Protein AF-A0A923B599-F1 (afdb_monomer)

Sequence (246 aa):
MSYDTAGENRGWEVASIAREINEACRARRVVISLDNCNSGAMAEAVKKIPDPKVAFAVLASAHHNSTSTGNWTFTENLIAAFRGRGYMDDDGDGRITFSELEANIREDMTFAERQMPQFHFTKGFDPKLVIRYSQKPTDPEVGQRAEIEWQEKYYRGFVIGRNGPLSRVHYYGYQESDDEWVAPERLRIPTSVTRPINSRVQILWKGEWYRGRIVGVKHGLHLVKYDDWGPEWNEWVTAERLRDLR

Solvent-accessible surface area (backbone atoms only — not comparable to full-atom values): 13430 Å² total; per-residue (Å²): 113,51,48,80,62,55,91,88,43,74,42,51,46,39,51,56,56,47,48,50,46,42,71,69,52,85,57,67,64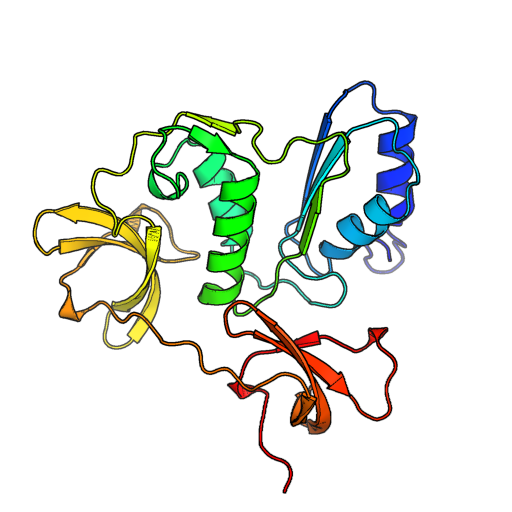,47,78,48,78,36,89,39,60,28,29,14,42,48,32,59,32,50,71,69,49,78,85,56,80,35,14,33,38,32,45,15,47,8,27,51,83,33,76,43,77,95,65,45,53,53,58,50,44,53,54,37,36,74,64,22,40,25,57,42,25,83,85,50,83,32,48,20,25,48,50,36,48,52,49,48,37,4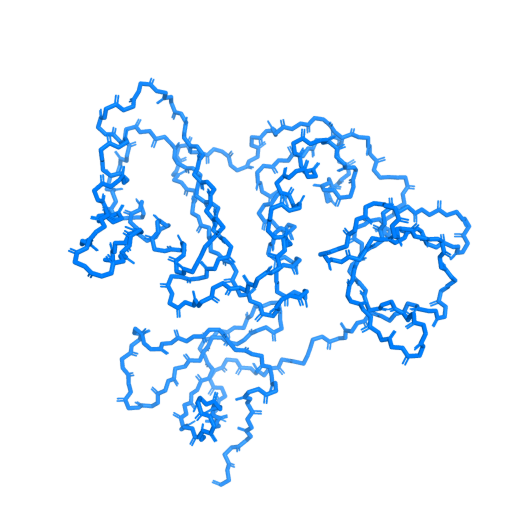3,52,48,30,27,65,70,68,61,34,57,48,28,69,38,66,37,94,76,36,66,49,78,46,71,71,28,64,29,56,53,53,93,48,89,60,39,46,42,63,30,36,36,56,55,93,97,38,74,44,48,30,30,25,70,40,77,58,87,77,31,33,30,35,42,49,68,72,59,56,83,87,73,42,46,78,40,55,62,89,41,53,40,72,80,78,68,60,75,72,62,68,69,41,64,28,26,39,59,52,98,91,41,76,42,57,29,30,28,75,36,72,58,82,43,28,31,32,34,40,47,73,93,53,64,80,87,72,39,44,71,38,49,53,89,40,50,43,72,70,129

Mean predicted aligned error: 4.43 Å

Foldseek 3Di:
DAPPDDDPPPHHDLLCVLVCCLPPPPDQEDEAEEEFFLQLVNQVSNVPDPPGSHKYKYWFLAHNLGGHDPFCQLVVLVVCLLVQQQLLVLVQPQFHFQLSSNVLSQLRSCQQVVGGIHIDTDPSDDRRPTSDGHDGAPDNQRNPWWFFDDPNHTFTWGFRHDDPQWTFIDGTRDDPVPTDTDGPVRTDRDDQDDDDFQAWWWFDDPNDTATWTFHDDDSSWTFIDGPPDDSSPTGTGHCVRIDHDD

pLDDT: mean 93.81, std 4.97, range [67.56, 98.44]

Secondary structure (DSSP, 8-state):
-EES-BTTB--EEHHHHHHHHHHH---SEEEEEE-STTTTHHHHHHHTSSS-SSEEEEEESS-TTS---S--HHHHHHHHHHTT-GGG-SS-SSEEEHHHHHHHHHHHIIIII----EEEE-TTS-TT-EEEEPPPPSSTTTT-EEEEEETTEEEEEEEEEEETTEEEEEETTS-GGG-EEE-GGGEE-PPPP---TT-EEEEEETTEEEEEEEEEEETTEEEEEETTS-GGG-EEEEGGGEEE--

Radius of gyration: 19.67 Å; Cα contacts (8 Å, |Δi|>4): 522; chains: 1; bounding box: 38×48×55 Å

Structure (mmCIF, N/CA/C/O backbone):
data_AF-A0A923B599-F1
#
_entry.id   AF-A0A923B599-F1
#
loop_
_atom_site.group_PDB
_atom_site.id
_atom_site.type_symbol
_atom_site.label_atom_id
_atom_site.label_alt_id
_atom_site.label_comp_id
_atom_site.label_asym_id
_atom_site.label_entity_id
_atom_site.label_seq_id
_atom_site.pdbx_PDB_ins_code
_atom_site.Cartn_x
_atom_site.Cartn_y
_atom_site.Cartn_z
_atom_site.occupancy
_atom_site.B_iso_or_equiv
_atom_site.auth_seq_id
_atom_site.auth_comp_id
_atom_site.auth_asym_id
_atom_site.auth_atom_id
_atom_site.pdbx_PDB_model_num
ATOM 1 N N . MET A 1 1 ? 4.559 -6.001 21.614 1.00 81.75 1 MET A N 1
ATOM 2 C CA . MET A 1 1 ? 5.500 -5.259 20.746 1.00 81.75 1 MET A CA 1
ATOM 3 C C . MET A 1 1 ? 5.490 -3.818 21.216 1.00 81.75 1 MET A C 1
ATOM 5 O O . MET A 1 1 ? 4.435 -3.374 21.653 1.00 81.75 1 MET A O 1
ATOM 9 N N . SER A 1 2 ? 6.617 -3.117 21.141 1.00 84.44 2 SER A N 1
ATOM 10 C CA . SER A 1 2 ? 6.706 -1.695 21.487 1.00 84.44 2 SER A CA 1
ATOM 11 C C . SER A 1 2 ? 7.304 -0.918 20.320 1.00 84.44 2 SER A C 1
ATOM 13 O O . SER A 1 2 ? 8.156 -1.456 19.614 1.00 84.44 2 SER A O 1
ATOM 15 N N . TYR A 1 3 ? 6.862 0.321 20.125 1.00 84.88 3 TYR A N 1
ATOM 16 C CA . TYR A 1 3 ? 7.511 1.274 19.224 1.00 84.88 3 TYR A CA 1
ATOM 17 C C . TYR A 1 3 ? 8.563 2.094 19.962 1.00 84.88 3 TYR A C 1
ATOM 19 O O . TYR A 1 3 ? 8.492 2.228 21.181 1.00 84.88 3 TYR A O 1
ATOM 27 N N . ASP A 1 4 ? 9.509 2.656 19.206 1.00 81.19 4 ASP A N 1
ATOM 28 C CA . ASP A 1 4 ? 10.571 3.533 19.718 1.00 81.19 4 ASP A CA 1
ATOM 29 C C . ASP A 1 4 ? 11.474 2.865 20.773 1.00 81.19 4 ASP A C 1
ATOM 31 O O . ASP A 1 4 ? 11.852 3.432 21.797 1.00 81.19 4 ASP A O 1
ATOM 35 N N . THR A 1 5 ? 11.795 1.592 20.544 1.00 81.69 5 THR A N 1
ATOM 36 C CA . THR A 1 5 ? 12.749 0.857 21.375 1.00 81.69 5 THR A CA 1
ATOM 37 C C . THR A 1 5 ? 14.174 1.167 20.923 1.00 81.69 5 THR A C 1
ATOM 39 O O . THR A 1 5 ? 14.530 0.859 19.784 1.00 81.69 5 THR A O 1
ATOM 42 N N . ALA A 1 6 ? 15.007 1.711 21.810 1.00 76.88 6 ALA A N 1
ATOM 43 C CA . ALA A 1 6 ? 16.422 1.968 21.540 1.00 76.88 6 ALA A CA 1
ATOM 44 C C . ALA A 1 6 ? 17.256 1.849 22.825 1.00 76.88 6 ALA A C 1
ATOM 46 O O . ALA A 1 6 ? 17.006 2.553 23.803 1.00 76.88 6 ALA A O 1
ATOM 47 N N . GLY A 1 7 ? 18.264 0.971 22.830 1.00 82.25 7 GLY A N 1
ATOM 48 C CA . GLY A 1 7 ? 19.106 0.737 24.008 1.00 82.25 7 GLY A CA 1
ATOM 49 C C . GLY A 1 7 ? 18.284 0.301 25.226 1.00 82.25 7 GLY A C 1
ATOM 50 O O . GLY A 1 7 ? 17.604 -0.721 25.183 1.00 82.25 7 GLY A O 1
ATOM 51 N N . GLU A 1 8 ? 18.335 1.087 26.303 1.00 86.25 8 GLU A N 1
ATOM 52 C CA . GLU A 1 8 ? 17.555 0.854 27.528 1.00 86.25 8 GLU A CA 1
ATOM 53 C C . GLU A 1 8 ? 16.099 1.355 27.437 1.00 86.25 8 GLU A C 1
ATOM 55 O O . GLU A 1 8 ? 15.273 1.003 28.286 1.00 86.25 8 GLU A O 1
ATOM 60 N N . ASN A 1 9 ? 15.750 2.146 26.411 1.00 83.88 9 ASN A N 1
ATOM 61 C CA . ASN A 1 9 ? 14.381 2.606 26.199 1.00 83.88 9 ASN A CA 1
ATOM 62 C C . ASN A 1 9 ? 13.496 1.421 25.787 1.00 83.88 9 ASN A C 1
ATOM 64 O O . ASN A 1 9 ? 13.617 0.876 24.686 1.00 83.88 9 ASN A O 1
ATOM 68 N N . ARG A 1 10 ? 12.573 1.045 26.678 1.00 85.62 10 ARG A N 1
ATOM 69 C CA . ARG A 1 10 ? 11.590 -0.029 26.453 1.00 85.62 10 ARG A CA 1
ATOM 70 C C . ARG A 1 10 ? 10.492 0.352 25.456 1.00 85.62 10 ARG A C 1
ATOM 72 O O . ARG A 1 10 ? 9.696 -0.514 25.082 1.00 85.62 10 ARG A O 1
ATOM 79 N N . GLY A 1 11 ? 10.470 1.610 25.024 1.00 88.75 11 GLY A N 1
ATOM 80 C CA . GLY A 1 11 ? 9.519 2.131 24.063 1.00 88.75 11 GLY A CA 1
ATOM 81 C C . GLY A 1 11 ? 8.096 2.196 24.611 1.00 88.75 11 GLY A C 1
ATOM 82 O O . GLY A 1 11 ? 7.838 1.968 25.797 1.00 88.75 11 GLY A O 1
ATOM 83 N N . TRP A 1 12 ? 7.154 2.476 23.717 1.00 88.69 12 TRP A N 1
ATOM 84 C CA . TRP A 1 12 ? 5.730 2.493 24.027 1.00 88.69 12 TRP A CA 1
ATOM 85 C C . TRP A 1 12 ? 5.056 1.234 23.484 1.00 88.69 12 TRP A C 1
ATOM 87 O O . TRP A 1 12 ? 5.083 0.959 22.284 1.00 88.69 12 TRP A O 1
ATOM 97 N N . GLU A 1 13 ? 4.460 0.447 24.377 1.00 93.19 13 GLU A N 1
ATOM 98 C CA . GLU A 1 13 ? 3.721 -0.761 24.019 1.00 93.19 13 GLU A CA 1
ATOM 99 C C . GLU A 1 13 ? 2.551 -0.432 23.075 1.00 93.19 13 GLU A C 1
ATOM 101 O O . GLU A 1 13 ? 1.695 0.403 23.374 1.00 93.19 13 GLU A O 1
ATOM 106 N N . VAL A 1 14 ? 2.517 -1.103 21.923 1.00 93.06 14 VAL A N 1
ATOM 107 C CA . VAL A 1 14 ? 1.603 -0.777 20.819 1.00 93.06 14 VAL A CA 1
ATOM 108 C C . VAL A 1 14 ? 0.134 -0.903 21.229 1.00 93.06 14 VAL A C 1
ATOM 110 O O . VAL A 1 14 ? -0.678 -0.054 20.861 1.00 93.06 14 VAL A O 1
ATOM 113 N N . ALA A 1 15 ? -0.230 -1.930 22.005 1.00 94.06 15 ALA A N 1
ATOM 114 C CA . ALA A 1 15 ? -1.612 -2.119 22.434 1.00 94.06 15 ALA A CA 1
ATOM 115 C C . ALA A 1 15 ? -2.088 -1.040 23.416 1.00 94.06 15 ALA A C 1
ATOM 117 O O . ALA A 1 15 ? -3.257 -0.660 23.365 1.00 94.06 15 ALA A O 1
ATOM 118 N N . SER A 1 16 ? -1.201 -0.504 24.254 1.00 95.06 16 SER A N 1
ATOM 119 C CA . SER A 1 16 ? -1.503 0.639 25.114 1.00 95.06 16 SER A CA 1
ATOM 120 C C . SER A 1 16 ? -1.742 1.912 24.305 1.00 95.06 16 SER A C 1
ATOM 122 O O . SER A 1 16 ? -2.677 2.636 24.594 1.00 95.06 16 SER A O 1
ATOM 124 N N . ILE A 1 17 ? -1.020 2.163 23.209 1.00 95.31 17 ILE A N 1
ATOM 125 C CA . ILE A 1 17 ? -1.325 3.325 22.350 1.00 95.31 17 ILE A CA 1
ATOM 126 C C . ILE A 1 17 ? -2.771 3.244 21.834 1.00 95.31 17 ILE A C 1
ATOM 128 O O . ILE A 1 17 ? -3.536 4.203 21.944 1.00 95.31 17 ILE A O 1
ATOM 132 N N . ALA A 1 18 ? -3.162 2.089 21.288 1.00 96.25 18 ALA A N 1
ATOM 133 C CA . ALA A 1 18 ? -4.501 1.890 20.735 1.00 96.25 18 ALA A CA 1
ATOM 134 C C . ALA A 1 18 ? -5.602 2.010 21.805 1.00 96.25 18 ALA A C 1
ATOM 136 O O . ALA A 1 18 ? -6.637 2.639 21.564 1.00 96.25 18 ALA A O 1
ATOM 137 N N . ARG A 1 19 ? -5.378 1.425 22.989 1.00 96.31 19 ARG A N 1
ATOM 138 C CA . ARG A 1 19 ? -6.321 1.464 24.112 1.00 96.31 19 ARG A CA 1
ATOM 139 C C . ARG A 1 19 ? -6.495 2.885 24.644 1.00 96.31 19 ARG A C 1
ATOM 141 O O . ARG A 1 19 ? -7.625 3.353 24.746 1.00 96.31 19 ARG A O 1
ATOM 148 N N . GLU A 1 20 ? -5.407 3.601 24.874 1.00 96.69 20 GLU A N 1
ATOM 149 C CA . GLU A 1 20 ? -5.439 4.948 25.433 1.00 96.69 20 GLU A CA 1
ATOM 150 C C . GLU A 1 20 ? -6.099 5.935 24.458 1.00 96.69 20 GLU A C 1
ATOM 152 O O . GLU A 1 20 ? -6.888 6.785 24.878 1.00 96.69 20 GLU A O 1
ATOM 157 N N . ILE A 1 21 ? -5.876 5.784 23.144 1.00 96.94 21 ILE A N 1
ATOM 158 C CA . ILE A 1 21 ? -6.638 6.530 22.132 1.00 96.94 21 ILE A CA 1
ATOM 159 C C . ILE A 1 21 ? -8.130 6.196 22.236 1.00 96.94 21 ILE A C 1
ATOM 161 O O . ILE A 1 21 ? -8.954 7.108 22.259 1.00 96.94 21 ILE A O 1
ATOM 165 N N . ASN A 1 22 ? -8.500 4.917 22.309 1.00 97.06 22 ASN A N 1
ATOM 166 C CA . ASN A 1 22 ? -9.902 4.507 22.400 1.00 97.06 22 ASN A CA 1
ATOM 167 C C . ASN A 1 22 ? -10.603 5.069 23.653 1.00 97.06 22 ASN A C 1
ATOM 169 O O . ASN A 1 22 ? -11.765 5.471 23.590 1.00 97.06 22 ASN A O 1
ATOM 173 N N . GLU A 1 23 ? -9.901 5.134 24.782 1.00 95.81 23 GLU A N 1
ATOM 174 C CA . GLU A 1 23 ? -10.432 5.633 26.051 1.00 95.81 23 GLU A CA 1
ATOM 175 C C . GLU A 1 23 ? -10.540 7.166 26.066 1.00 95.81 23 GLU A C 1
ATOM 177 O O . GLU A 1 23 ? -11.620 7.724 26.317 1.00 95.81 23 GLU A O 1
ATOM 182 N N . ALA A 1 24 ? -9.442 7.856 25.751 1.00 96.56 24 ALA A N 1
ATOM 183 C CA . ALA A 1 24 ? -9.307 9.295 25.956 1.00 96.56 24 ALA A CA 1
ATOM 184 C C . ALA A 1 24 ? -9.752 10.145 24.757 1.00 96.56 24 ALA A C 1
ATOM 186 O O . ALA A 1 24 ? -10.165 11.297 24.940 1.00 96.56 24 ALA A O 1
ATOM 187 N N . CYS A 1 25 ? -9.692 9.615 23.530 1.00 96.44 25 CYS A N 1
ATOM 188 C CA . CYS A 1 25 ? -10.030 10.394 22.345 1.00 96.44 25 CYS A CA 1
ATOM 189 C C . CYS A 1 25 ? -11.516 10.784 22.349 1.00 96.44 25 CYS A C 1
ATOM 191 O O . CYS A 1 25 ? -12.414 9.993 22.657 1.00 96.44 25 CYS A O 1
ATOM 193 N N . ARG A 1 26 ? -11.776 12.050 22.008 1.00 96.00 26 ARG A N 1
ATOM 194 C CA . ARG A 1 26 ? -13.130 12.616 21.895 1.00 96.00 26 ARG A CA 1
ATOM 195 C C . ARG A 1 26 ? -13.643 12.645 20.454 1.00 96.00 26 ARG A C 1
ATOM 197 O O . ARG A 1 26 ? -14.801 12.992 20.231 1.00 96.00 26 ARG A O 1
ATOM 204 N N . ALA A 1 27 ? -12.795 12.316 19.480 1.00 95.81 27 ALA A N 1
ATOM 205 C CA . ALA A 1 27 ? -13.201 12.217 18.086 1.00 95.81 27 ALA A CA 1
ATOM 206 C C . ALA A 1 27 ? -14.066 10.969 17.863 1.00 95.81 27 ALA A C 1
ATOM 208 O O . ALA A 1 27 ? -13.948 9.977 18.574 1.00 95.81 27 ALA A O 1
ATOM 209 N N . ARG A 1 28 ? -14.922 11.002 16.838 1.00 95.50 28 ARG A N 1
ATOM 210 C CA . ARG A 1 28 ? -15.695 9.818 16.417 1.00 95.50 28 ARG A CA 1
ATOM 211 C C . ARG A 1 28 ? -14.880 8.861 15.551 1.00 95.50 28 ARG A C 1
ATOM 213 O O . ARG A 1 28 ? -15.204 7.681 15.485 1.00 95.50 28 ARG A O 1
ATOM 220 N N . ARG A 1 29 ? -13.869 9.386 14.856 1.00 96.75 29 ARG A N 1
ATOM 221 C CA . ARG A 1 29 ? -13.020 8.655 13.915 1.00 96.75 29 ARG A CA 1
ATOM 222 C C . ARG A 1 29 ? -11.563 8.999 14.171 1.00 96.75 29 ARG A C 1
ATOM 224 O O . ARG A 1 29 ? -11.253 10.165 14.407 1.00 96.75 29 ARG A O 1
ATOM 231 N N . VAL A 1 30 ? -10.701 7.998 14.090 1.00 97.81 30 VAL A N 1
ATOM 232 C CA . VAL A 1 30 ? -9.253 8.128 14.216 1.00 97.81 30 VAL A CA 1
ATOM 233 C C . VAL A 1 30 ? -8.610 7.413 13.037 1.00 97.81 30 VAL A C 1
ATOM 235 O O . VAL A 1 30 ? -8.924 6.257 12.762 1.00 97.81 30 VAL A O 1
ATOM 238 N N . VAL A 1 31 ? -7.703 8.105 12.355 1.00 97.88 31 VAL A N 1
ATOM 239 C CA . VAL A 1 31 ? -6.844 7.521 11.324 1.00 97.88 31 VAL A CA 1
ATOM 240 C C . VAL A 1 31 ? -5.447 7.397 11.916 1.00 97.88 31 VAL A C 1
ATOM 242 O O . VAL A 1 31 ? -4.916 8.374 12.440 1.00 97.88 31 VAL A O 1
ATOM 245 N N . ILE A 1 32 ? -4.869 6.202 11.855 1.00 97.50 32 ILE A N 1
ATOM 246 C CA . ILE A 1 32 ? -3.507 5.914 12.297 1.00 97.50 32 ILE A CA 1
ATOM 247 C C . ILE A 1 32 ? -2.725 5.425 11.081 1.00 97.50 32 ILE A C 1
ATOM 249 O O . ILE A 1 32 ? -2.967 4.323 10.594 1.00 97.50 32 ILE A O 1
ATOM 253 N N . SER A 1 33 ? -1.792 6.241 10.597 1.00 96.88 33 SER A N 1
ATOM 254 C CA . SER A 1 33 ? -0.869 5.891 9.515 1.00 96.88 33 SER A CA 1
ATOM 255 C C . SER A 1 33 ? 0.535 5.666 10.068 1.00 96.88 33 SER A C 1
ATOM 257 O O . SER A 1 33 ? 1.048 6.524 10.788 1.00 96.88 33 SER A O 1
ATOM 259 N N . LEU A 1 34 ? 1.156 4.533 9.744 1.00 94.50 34 LEU A N 1
ATOM 260 C CA . LEU A 1 34 ? 2.453 4.139 10.296 1.00 94.50 34 LEU A CA 1
ATOM 261 C C . LEU A 1 34 ? 3.400 3.662 9.192 1.00 94.50 34 LEU A C 1
ATOM 263 O O . LEU A 1 34 ? 3.201 2.601 8.593 1.00 94.50 34 LEU A O 1
ATOM 267 N N . ASP A 1 35 ? 4.460 4.433 8.975 1.00 93.00 35 ASP A N 1
ATOM 268 C CA . ASP A 1 35 ? 5.533 4.105 8.040 1.00 93.00 35 ASP A CA 1
ATOM 269 C C . ASP A 1 35 ? 6.789 3.649 8.799 1.00 93.00 35 ASP A C 1
ATOM 271 O O . ASP A 1 35 ? 7.666 4.445 9.126 1.00 93.00 35 ASP A O 1
ATOM 275 N N . ASN A 1 36 ? 6.797 2.392 9.252 1.00 90.81 36 ASN A N 1
ATOM 276 C CA . ASN A 1 36 ? 7.903 1.808 10.012 1.00 90.81 36 ASN A CA 1
ATOM 277 C C . ASN A 1 36 ? 7.822 0.276 10.064 1.00 90.81 36 ASN A C 1
ATOM 279 O O . ASN A 1 36 ? 6.803 -0.344 9.745 1.00 90.81 36 ASN A O 1
ATOM 283 N N . CYS A 1 37 ? 8.924 -0.341 10.493 1.00 89.44 37 CYS A N 1
ATOM 284 C CA . CYS A 1 37 ? 9.035 -1.783 10.674 1.00 89.44 37 CYS A CA 1
ATOM 285 C C . CYS A 1 37 ? 7.986 -2.314 11.650 1.00 89.44 37 CYS A C 1
ATOM 287 O O . CYS A 1 37 ? 7.835 -1.793 12.753 1.00 89.44 37 CYS A O 1
ATOM 289 N N . ASN A 1 38 ? 7.331 -3.414 11.277 1.00 90.81 38 ASN A N 1
ATOM 290 C CA . ASN A 1 38 ? 6.285 -4.057 12.068 1.00 90.81 38 ASN A CA 1
ATOM 291 C C . ASN A 1 38 ? 5.072 -3.159 12.382 1.00 90.81 38 ASN A C 1
ATOM 293 O O . ASN A 1 38 ? 4.288 -3.483 13.275 1.00 90.81 38 ASN A O 1
ATOM 297 N N . SER A 1 39 ? 4.879 -2.063 11.640 1.00 94.12 39 SER A N 1
ATOM 298 C CA . SER A 1 39 ? 3.765 -1.115 11.804 1.00 94.12 39 SER A CA 1
ATOM 299 C C . SER A 1 39 ? 2.381 -1.784 11.824 1.00 94.12 39 SER A C 1
ATOM 301 O O . SER A 1 39 ? 1.464 -1.333 12.520 1.00 94.12 39 SER A O 1
ATOM 303 N N . GLY A 1 40 ? 2.227 -2.919 11.135 1.00 95.06 40 GLY A N 1
ATOM 304 C CA . GLY A 1 40 ? 1.024 -3.750 11.163 1.00 95.06 40 GLY A CA 1
ATOM 305 C C . GLY A 1 40 ? 0.625 -4.255 12.555 1.00 95.06 40 GLY A C 1
ATOM 306 O O . GLY A 1 40 ? -0.533 -4.619 12.762 1.00 95.06 40 GLY A O 1
ATOM 307 N N . ALA A 1 41 ? 1.520 -4.228 13.548 1.00 94.94 41 ALA A N 1
ATOM 308 C CA . ALA A 1 41 ? 1.185 -4.565 14.929 1.00 94.94 41 ALA A CA 1
ATOM 309 C C . ALA A 1 41 ? 0.125 -3.627 15.522 1.00 94.94 41 ALA A C 1
ATOM 311 O O . ALA A 1 41 ? -0.652 -4.054 16.375 1.00 94.94 41 ALA A O 1
ATOM 312 N N . MET A 1 42 ? 0.029 -2.381 15.039 1.00 97.31 42 MET A N 1
ATOM 313 C CA . MET A 1 42 ? -1.064 -1.478 15.408 1.00 97.31 42 MET A CA 1
ATOM 314 C C . MET A 1 42 ? -2.416 -1.989 14.899 1.00 97.31 42 MET A C 1
ATOM 316 O O . MET A 1 42 ? -3.409 -1.933 15.619 1.00 97.31 42 MET A O 1
ATOM 320 N N . ALA A 1 43 ? -2.464 -2.540 13.683 1.00 97.31 43 ALA A N 1
ATOM 321 C CA . ALA A 1 43 ? -3.688 -3.133 13.153 1.00 97.31 43 ALA A CA 1
ATOM 322 C C . ALA A 1 43 ? -4.108 -4.348 13.999 1.00 97.31 43 ALA A C 1
ATOM 324 O O . ALA A 1 43 ? -5.285 -4.493 14.320 1.00 97.31 43 ALA A O 1
ATOM 325 N N . GLU A 1 44 ? -3.151 -5.178 14.426 1.00 96.56 44 GLU A N 1
ATOM 326 C CA . GLU A 1 44 ? -3.406 -6.289 15.356 1.00 96.56 44 GLU A CA 1
ATOM 327 C C . GLU A 1 44 ? -3.835 -5.823 16.754 1.00 96.56 44 GLU A C 1
ATOM 329 O O . GLU A 1 44 ? -4.676 -6.463 17.384 1.00 96.56 44 GLU A O 1
ATOM 334 N N . ALA A 1 45 ? -3.291 -4.710 17.246 1.00 97.00 45 ALA A N 1
ATOM 335 C CA . ALA A 1 45 ? -3.693 -4.117 18.516 1.00 97.00 45 ALA A CA 1
ATOM 336 C C . ALA A 1 45 ? -5.140 -3.611 18.473 1.00 97.00 45 ALA A C 1
ATOM 338 O O . ALA A 1 45 ? -5.933 -3.962 19.344 1.00 97.00 45 ALA A O 1
ATOM 339 N N . VAL A 1 46 ? -5.507 -2.849 17.438 1.00 97.88 46 VAL A N 1
ATOM 340 C CA . VAL A 1 46 ? -6.870 -2.318 17.282 1.00 97.88 46 VAL A CA 1
ATOM 341 C C . VAL A 1 46 ? -7.891 -3.445 17.091 1.00 97.88 46 VAL A C 1
ATOM 343 O O . VAL A 1 46 ? -8.949 -3.398 17.712 1.00 97.88 46 VAL A O 1
ATOM 346 N N . LYS A 1 47 ? -7.564 -4.505 16.331 1.00 96.94 47 LYS A N 1
ATOM 347 C CA . LYS A 1 47 ? -8.433 -5.692 16.162 1.00 96.94 47 LYS A CA 1
ATOM 348 C C . LYS A 1 47 ? -8.828 -6.361 17.482 1.00 96.94 47 LYS A C 1
ATOM 350 O O . LYS A 1 47 ? -9.859 -7.025 17.540 1.00 96.94 47 LYS A O 1
ATOM 355 N N . LYS A 1 48 ? -7.997 -6.238 18.522 1.00 96.38 48 LYS A N 1
ATOM 356 C CA . LYS A 1 48 ? -8.224 -6.852 19.839 1.00 96.38 48 LYS A CA 1
ATOM 357 C C . LYS A 1 48 ? -9.107 -6.011 20.757 1.00 96.38 48 LYS A C 1
ATOM 359 O O . LYS A 1 48 ? -9.456 -6.495 21.830 1.00 96.38 48 LYS A O 1
ATOM 364 N N . ILE A 1 49 ? -9.452 -4.781 20.377 1.00 96.06 49 ILE A N 1
ATOM 365 C CA . ILE A 1 49 ? -10.354 -3.931 21.155 1.00 96.06 49 ILE A CA 1
ATOM 366 C C . ILE A 1 49 ? -11.797 -4.321 20.798 1.00 96.06 49 ILE A C 1
ATOM 368 O O . ILE A 1 49 ? -12.223 -4.059 19.671 1.00 96.06 49 ILE A O 1
ATOM 372 N N . PRO A 1 50 ? -12.561 -4.950 21.710 1.00 92.38 50 PRO A N 1
ATOM 373 C CA . PRO A 1 50 ? -13.963 -5.247 21.450 1.00 92.38 50 PRO A CA 1
ATOM 374 C C . PRO A 1 50 ? -14.766 -3.943 21.445 1.00 92.38 50 PRO A C 1
ATOM 376 O O . PRO A 1 50 ? -14.583 -3.111 22.330 1.00 92.38 50 PRO A O 1
ATOM 379 N N . ASP A 1 51 ? -15.639 -3.776 20.449 1.00 92.12 51 ASP A N 1
ATOM 380 C CA . ASP A 1 51 ? -16.566 -2.642 20.314 1.00 92.12 51 ASP A CA 1
ATOM 381 C C . ASP A 1 51 ? -15.940 -1.274 20.665 1.00 92.12 51 ASP A C 1
ATOM 383 O O . ASP A 1 51 ? -16.348 -0.616 21.628 1.00 92.12 51 ASP A O 1
ATOM 387 N N . PRO A 1 52 ? -14.920 -0.829 19.905 1.00 95.56 52 PRO A N 1
ATOM 388 C CA . PRO A 1 52 ? -14.191 0.390 20.220 1.00 95.56 52 PRO A CA 1
ATOM 389 C C . PRO A 1 52 ? -15.120 1.614 20.203 1.00 95.56 52 PRO A C 1
ATOM 391 O O . PRO A 1 52 ? -15.959 1.779 19.315 1.00 95.56 52 PRO A O 1
ATOM 394 N N . LYS A 1 53 ? -14.924 2.509 21.177 1.00 95.94 53 LYS A N 1
ATOM 395 C CA . LYS A 1 53 ? -15.651 3.778 21.333 1.00 95.94 53 LYS A CA 1
ATOM 396 C C . LYS A 1 53 ? -15.425 4.712 20.144 1.00 95.94 53 LYS A C 1
ATOM 398 O O . LYS A 1 53 ? -16.300 5.513 19.814 1.00 95.94 53 LYS A O 1
ATOM 403 N N . VAL A 1 54 ? -14.252 4.626 19.519 1.00 97.19 54 VAL A N 1
ATOM 404 C CA . VAL A 1 54 ? -13.908 5.376 18.309 1.00 97.19 54 VAL A CA 1
ATOM 405 C C . VAL A 1 54 ? -13.796 4.442 17.108 1.00 97.19 54 VAL A C 1
ATOM 407 O O . VAL A 1 54 ? -13.377 3.289 17.211 1.00 97.19 54 VAL A O 1
ATOM 410 N N . ALA A 1 55 ? -14.159 4.948 15.936 1.00 97.75 55 ALA A N 1
ATOM 411 C CA . ALA A 1 55 ? -13.966 4.238 14.683 1.00 97.75 55 ALA A CA 1
ATOM 412 C C . ALA A 1 55 ? -12.518 4.408 14.204 1.00 97.75 55 ALA A C 1
ATOM 414 O O . ALA A 1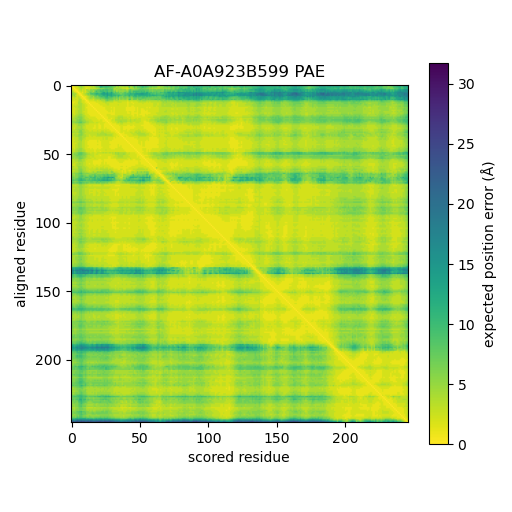 55 ? -12.077 5.535 13.980 1.00 97.75 55 ALA A O 1
ATOM 415 N N . PHE A 1 56 ? -11.784 3.314 14.024 1.00 98.44 56 PHE A N 1
ATOM 416 C CA . PHE A 1 56 ? -10.384 3.342 13.613 1.00 98.44 56 PHE A CA 1
ATOM 417 C C . PHE A 1 56 ? -10.235 2.992 12.134 1.00 98.44 56 PHE A C 1
ATOM 419 O O . PHE A 1 56 ? -10.854 2.041 11.656 1.00 98.44 56 PHE A O 1
ATOM 426 N N . ALA A 1 57 ? -9.343 3.713 11.462 1.00 98.31 57 ALA A N 1
ATOM 427 C CA . ALA A 1 57 ? -8.684 3.298 10.233 1.00 98.31 57 ALA A CA 1
ATOM 428 C C . ALA A 1 57 ? -7.181 3.213 10.498 1.00 98.31 57 ALA A C 1
ATOM 430 O O . ALA A 1 57 ? -6.542 4.227 10.773 1.00 98.31 57 ALA A O 1
ATOM 431 N N . VAL A 1 58 ? -6.619 2.012 10.435 1.00 98.38 58 VAL A N 1
ATOM 432 C CA . VAL A 1 58 ? -5.178 1.780 10.548 1.00 98.38 58 VAL A CA 1
ATOM 433 C C . VAL A 1 58 ? -4.624 1.472 9.165 1.00 98.38 58 VAL A C 1
ATOM 435 O O . VAL A 1 58 ? -5.077 0.523 8.523 1.00 98.38 58 VAL A O 1
ATOM 438 N N . LEU A 1 59 ? -3.630 2.248 8.741 1.00 98.25 59 LEU A N 1
ATOM 439 C CA . LEU A 1 59 ? -2.869 2.063 7.510 1.00 98.25 59 LEU A CA 1
ATOM 440 C C . LEU A 1 59 ? -1.394 1.873 7.885 1.00 98.25 59 LEU A C 1
ATOM 442 O O . LEU A 1 59 ? -0.796 2.759 8.494 1.00 98.25 59 LEU A O 1
ATOM 446 N N . ALA A 1 60 ? -0.807 0.727 7.557 1.00 96.94 60 ALA A N 1
ATOM 447 C CA . ALA A 1 60 ? 0.571 0.404 7.907 1.00 96.94 60 ALA A CA 1
ATOM 448 C C . ALA A 1 60 ? 1.364 -0.050 6.677 1.00 96.94 60 ALA A C 1
ATOM 450 O O . ALA A 1 60 ? 0.919 -0.934 5.943 1.00 96.94 60 ALA A O 1
ATOM 451 N N . SER A 1 61 ? 2.546 0.540 6.498 1.00 95.00 61 SER A N 1
ATOM 452 C CA . SER A 1 61 ? 3.527 0.214 5.444 1.00 95.00 61 SER A CA 1
ATOM 453 C C . SER A 1 61 ? 3.933 -1.261 5.439 1.00 95.00 61 SER A C 1
ATOM 455 O O . SER A 1 61 ? 4.014 -1.880 4.385 1.00 95.00 61 SER A O 1
ATOM 457 N N . ALA A 1 62 ? 4.100 -1.865 6.615 1.00 92.88 62 ALA A N 1
ATOM 458 C CA . ALA A 1 62 ? 4.597 -3.225 6.749 1.00 92.88 62 ALA A CA 1
ATOM 459 C C . ALA A 1 62 ? 3.623 -4.118 7.520 1.00 92.88 62 ALA A C 1
ATOM 461 O O . ALA A 1 62 ? 2.962 -3.705 8.477 1.00 92.88 62 ALA A O 1
ATOM 462 N N . HIS A 1 63 ? 3.584 -5.395 7.148 1.00 91.56 63 HIS A N 1
ATOM 463 C CA . HIS A 1 63 ? 2.937 -6.425 7.948 1.00 91.56 63 HIS A CA 1
ATOM 464 C C . HIS A 1 63 ? 3.582 -6.525 9.342 1.00 91.56 63 HIS A C 1
ATOM 466 O O . HIS A 1 63 ? 4.771 -6.262 9.516 1.00 91.56 63 HIS A O 1
ATOM 472 N N . HIS A 1 64 ? 2.807 -6.921 10.354 1.00 83.94 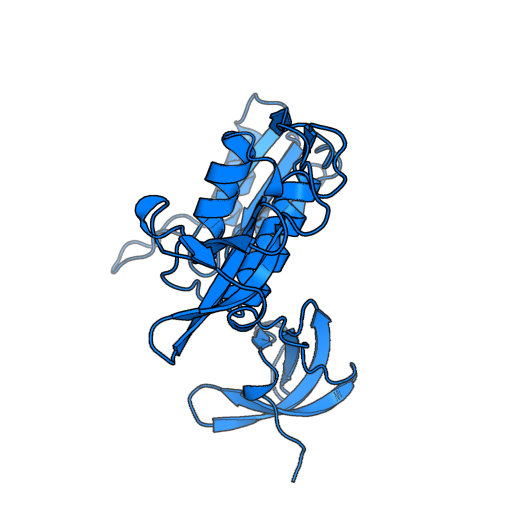64 HIS A N 1
ATOM 473 C CA . HIS A 1 64 ? 3.233 -6.914 11.764 1.00 83.94 64 HIS A CA 1
ATOM 474 C C . HIS A 1 64 ? 4.477 -7.759 12.092 1.00 83.94 64 HIS A C 1
ATOM 476 O O . HIS A 1 64 ? 5.025 -7.628 13.181 1.00 83.94 64 HIS A O 1
ATOM 482 N N . ASN A 1 65 ? 4.895 -8.647 11.193 1.00 82.56 65 ASN A N 1
ATOM 483 C CA . ASN A 1 65 ? 6.078 -9.498 11.333 1.00 82.56 65 ASN A CA 1
ATOM 484 C C . ASN A 1 65 ? 7.100 -9.269 10.210 1.00 82.56 65 ASN A C 1
ATOM 486 O O . ASN A 1 65 ? 7.896 -10.150 9.890 1.00 82.56 65 ASN A O 1
ATOM 490 N N . SER A 1 66 ? 7.030 -8.110 9.561 1.00 83.00 66 SER A N 1
ATOM 491 C CA . SER A 1 66 ? 7.891 -7.728 8.450 1.00 83.00 66 SER A CA 1
ATOM 492 C C . SER A 1 66 ? 8.580 -6.397 8.743 1.00 83.00 66 SER A C 1
ATOM 494 O O . SER A 1 66 ? 7.997 -5.461 9.297 1.00 83.00 66 SER A O 1
ATOM 496 N N . THR A 1 67 ? 9.845 -6.309 8.351 1.00 81.38 67 THR A N 1
ATOM 497 C CA . THR A 1 67 ? 10.633 -5.071 8.386 1.00 81.38 67 THR A CA 1
ATOM 498 C C . THR A 1 67 ? 10.227 -4.190 7.211 1.00 81.38 67 THR A C 1
ATOM 500 O O . THR A 1 67 ? 10.130 -4.714 6.106 1.00 81.38 67 THR A O 1
ATOM 503 N N . SER A 1 68 ? 10.016 -2.887 7.429 1.00 81.50 68 SER A N 1
ATOM 504 C CA . SER A 1 68 ? 9.738 -1.937 6.340 1.00 81.50 68 SER A CA 1
ATOM 505 C C . SER A 1 68 ? 10.970 -1.764 5.449 1.00 81.50 68 SER A C 1
ATOM 507 O O . SER A 1 68 ? 12.092 -2.029 5.895 1.00 81.50 68 SER A O 1
ATOM 509 N N . THR A 1 69 ? 10.785 -1.343 4.199 1.00 82.75 69 THR A N 1
ATOM 510 C CA . THR A 1 69 ? 11.931 -0.894 3.400 1.00 82.75 69 THR A CA 1
ATOM 511 C C . THR A 1 69 ? 12.286 0.561 3.741 1.00 82.75 69 THR A C 1
ATOM 513 O O . THR A 1 69 ? 11.662 1.183 4.598 1.00 82.75 69 THR A O 1
ATOM 516 N N . GLY A 1 70 ? 13.352 1.090 3.136 1.00 77.88 70 GLY A N 1
ATOM 517 C CA . GLY A 1 70 ? 13.739 2.497 3.291 1.00 77.88 70 GLY A CA 1
ATOM 518 C C . GLY A 1 70 ? 13.097 3.434 2.264 1.00 77.88 70 GLY A C 1
ATOM 519 O O . GLY A 1 70 ? 13.483 4.600 2.204 1.00 77.88 70 GLY A O 1
ATOM 520 N N . ASN A 1 71 ? 12.194 2.926 1.423 1.00 85.62 71 ASN A N 1
ATOM 521 C CA . ASN A 1 71 ? 11.562 3.701 0.362 1.00 85.62 71 ASN A CA 1
ATOM 522 C C . ASN A 1 71 ? 10.344 4.472 0.891 1.00 85.62 71 ASN A C 1
ATOM 524 O O . ASN A 1 71 ? 9.804 4.172 1.951 1.00 85.62 71 ASN A O 1
ATOM 528 N N . TRP A 1 72 ? 9.929 5.496 0.145 1.00 89.38 72 TRP A N 1
ATOM 529 C CA . TRP A 1 72 ? 8.848 6.406 0.535 1.00 89.38 72 TRP A CA 1
ATOM 530 C C . TRP A 1 72 ? 7.487 6.031 -0.067 1.00 89.38 72 TRP A C 1
ATOM 532 O O . TRP A 1 72 ? 6.549 6.818 0.034 1.00 89.38 72 TRP A O 1
ATOM 542 N N . THR A 1 73 ? 7.335 4.843 -0.661 1.00 94.50 73 THR A N 1
ATOM 543 C CA . THR A 1 73 ? 6.152 4.478 -1.458 1.00 94.50 73 THR A CA 1
ATOM 544 C C . THR A 1 73 ? 4.845 4.551 -0.660 1.00 94.50 73 THR A C 1
ATOM 546 O O . THR A 1 73 ? 3.838 5.065 -1.156 1.00 94.50 73 THR A O 1
ATOM 549 N N . PHE A 1 74 ? 4.842 4.113 0.604 1.00 96.25 74 PHE A N 1
ATOM 550 C CA . PHE A 1 74 ? 3.679 4.258 1.488 1.00 96.25 74 PHE A CA 1
ATOM 551 C C . PHE A 1 74 ? 3.326 5.733 1.738 1.00 96.25 74 PHE A C 1
ATOM 553 O O . PHE A 1 74 ? 2.165 6.137 1.636 1.00 96.25 74 PHE A O 1
ATOM 560 N N . THR A 1 75 ? 4.325 6.551 2.063 1.00 95.12 75 THR A N 1
ATOM 561 C CA . THR A 1 75 ? 4.128 7.974 2.362 1.00 95.12 75 THR A CA 1
ATOM 562 C C . THR A 1 75 ? 3.738 8.777 1.112 1.00 95.12 75 THR A C 1
ATOM 564 O O . THR A 1 75 ? 2.894 9.672 1.203 1.00 95.12 75 THR A O 1
ATOM 567 N N . GLU A 1 76 ? 4.264 8.433 -0.064 1.00 95.38 76 GLU A N 1
ATOM 568 C CA . GLU A 1 76 ? 3.873 9.008 -1.359 1.00 95.38 76 GLU A CA 1
ATOM 569 C C . GLU A 1 76 ? 2.376 8.822 -1.625 1.00 95.38 76 GLU A C 1
ATOM 571 O O . GLU A 1 76 ? 1.692 9.785 -1.975 1.00 95.38 76 GLU A O 1
ATOM 576 N N . ASN A 1 77 ? 1.837 7.630 -1.352 1.00 97.31 77 ASN A N 1
ATOM 577 C CA . ASN A 1 77 ? 0.406 7.343 -1.470 1.00 97.31 77 ASN A CA 1
ATOM 578 C C . ASN A 1 77 ? -0.454 8.243 -0.572 1.00 97.31 77 ASN A C 1
ATOM 580 O O . ASN A 1 77 ? -1.466 8.796 -1.014 1.00 97.31 77 ASN A O 1
ATOM 584 N N . LEU A 1 78 ? -0.044 8.434 0.689 1.00 97.31 78 LEU A N 1
ATOM 585 C CA . LEU A 1 78 ? -0.731 9.352 1.601 1.00 97.31 78 LEU A CA 1
ATOM 586 C C . LEU A 1 78 ? -0.721 10.775 1.036 1.00 97.31 78 LEU A C 1
ATOM 588 O O . LEU A 1 78 ? -1.765 11.421 0.941 1.00 97.31 78 LEU A O 1
ATOM 592 N N . ILE A 1 79 ? 0.444 11.266 0.616 1.00 95.69 79 ILE A N 1
ATOM 593 C CA . ILE A 1 79 ? 0.574 12.611 0.052 1.00 95.69 79 ILE A CA 1
ATOM 594 C C . ILE A 1 79 ? -0.305 12.757 -1.196 1.00 95.69 79 ILE A C 1
ATOM 596 O O . ILE A 1 79 ? -1.010 13.758 -1.325 1.00 95.69 79 ILE A O 1
ATOM 600 N N . ALA A 1 80 ? -0.304 11.772 -2.092 1.00 95.69 80 ALA A N 1
ATOM 601 C CA . ALA A 1 80 ? -1.068 11.796 -3.331 1.00 95.69 80 ALA A CA 1
ATOM 602 C C . ALA A 1 80 ? -2.584 11.841 -3.089 1.00 95.69 80 ALA A C 1
ATOM 604 O O . ALA A 1 80 ? -3.264 12.714 -3.644 1.00 95.69 80 ALA A O 1
ATOM 605 N N . ALA A 1 81 ? -3.109 10.980 -2.209 1.00 97.00 81 ALA A N 1
ATOM 606 C CA . ALA A 1 81 ? -4.532 10.953 -1.875 1.00 97.00 81 ALA A CA 1
ATOM 607 C C . ALA A 1 81 ? -4.992 12.269 -1.232 1.00 97.00 81 ALA A C 1
ATOM 609 O O . ALA A 1 81 ? -5.953 12.897 -1.684 1.00 97.00 81 ALA A O 1
ATOM 610 N N . PHE A 1 82 ? -4.252 12.764 -0.233 1.00 96.38 82 PHE A N 1
ATOM 611 C CA . PHE A 1 82 ? -4.565 14.039 0.420 1.00 96.38 82 PHE A CA 1
ATOM 612 C C . PHE A 1 82 ? -4.330 15.257 -0.491 1.00 96.38 82 PHE A C 1
ATOM 614 O O . PHE A 1 82 ? -4.890 16.327 -0.245 1.00 96.38 82 PHE A O 1
ATOM 621 N N . ARG A 1 83 ? -3.561 15.113 -1.578 1.00 95.50 83 ARG A N 1
ATOM 622 C CA . ARG A 1 83 ? -3.421 16.114 -2.649 1.00 95.50 83 ARG A CA 1
ATOM 623 C C . ARG A 1 83 ? -4.420 15.946 -3.789 1.00 95.50 83 ARG A C 1
ATOM 625 O O . ARG A 1 83 ? -4.420 16.787 -4.684 1.00 95.50 83 ARG A O 1
ATOM 632 N N . GLY A 1 84 ? -5.337 14.980 -3.753 1.00 95.44 84 GLY A N 1
ATOM 633 C CA . GLY A 1 84 ? -6.371 14.868 -4.787 1.00 95.44 84 GLY A CA 1
ATOM 634 C C . GLY A 1 84 ? -5.812 14.457 -6.150 1.00 95.44 84 GLY A C 1
ATOM 635 O O . GLY A 1 84 ? -6.329 14.901 -7.175 1.00 95.44 84 GLY A O 1
ATOM 636 N N . ARG A 1 85 ? -4.698 13.713 -6.176 1.00 94.69 85 ARG A N 1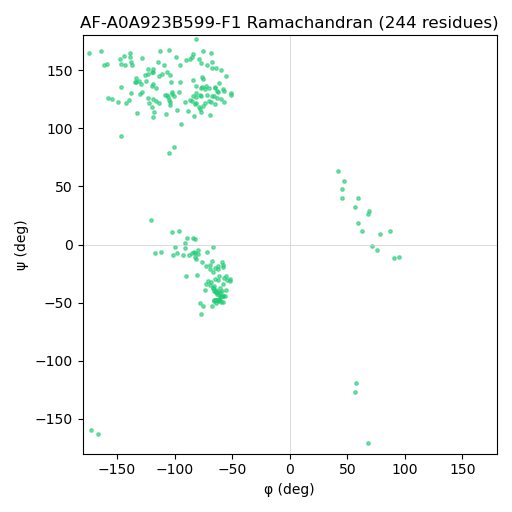
ATOM 637 C CA . ARG A 1 85 ? -4.070 13.279 -7.429 1.00 94.69 85 ARG A CA 1
ATOM 638 C C . ARG A 1 85 ? -4.991 12.281 -8.132 1.00 94.69 85 ARG A C 1
ATOM 640 O O . ARG A 1 85 ? -5.414 11.314 -7.515 1.00 94.69 85 ARG A O 1
ATOM 647 N N . GLY A 1 86 ? -5.291 12.525 -9.409 1.00 93.19 86 GLY A N 1
ATOM 648 C CA . GLY A 1 86 ? -6.260 11.725 -10.168 1.00 93.19 86 GLY A CA 1
ATOM 649 C C . GLY A 1 86 ? -5.919 10.239 -10.235 1.00 93.19 86 GLY A C 1
ATOM 650 O O . GLY A 1 86 ? -6.813 9.420 -10.153 1.00 93.19 86 GLY A O 1
ATOM 651 N N . TYR A 1 87 ? -4.637 9.875 -10.276 1.00 94.25 87 TYR A N 1
ATOM 652 C CA . TYR A 1 87 ? -4.207 8.470 -10.281 1.00 94.25 87 TYR A CA 1
ATOM 653 C C . TYR A 1 87 ? -4.509 7.691 -8.984 1.00 94.25 87 TYR A C 1
ATOM 655 O O . TYR A 1 87 ? -4.179 6.518 -8.919 1.00 94.25 87 TYR A O 1
ATOM 663 N N . MET A 1 88 ? -5.075 8.336 -7.955 1.00 95.81 88 MET A N 1
ATOM 664 C CA . MET A 1 88 ? -5.546 7.699 -6.714 1.00 95.81 88 MET A CA 1
ATOM 665 C C . MET A 1 88 ? -7.069 7.461 -6.704 1.00 95.81 88 MET A C 1
ATOM 667 O O . MET A 1 88 ? -7.600 7.005 -5.695 1.00 95.81 88 MET A O 1
ATOM 671 N N . ASP A 1 89 ? -7.767 7.884 -7.759 1.00 95.00 89 ASP A N 1
ATOM 672 C CA . ASP A 1 89 ? -9.209 7.725 -7.984 1.00 95.00 89 ASP A CA 1
ATOM 673 C C . ASP A 1 89 ? -9.389 6.554 -8.959 1.00 95.00 89 ASP A C 1
ATOM 675 O O . ASP A 1 89 ? -9.407 6.733 -10.181 1.00 95.00 89 ASP A O 1
ATOM 679 N N . ASP A 1 90 ? -9.387 5.343 -8.397 1.00 90.31 90 ASP A N 1
ATOM 680 C CA . ASP A 1 90 ? -9.286 4.084 -9.145 1.00 90.31 90 ASP A CA 1
ATOM 681 C C . ASP A 1 90 ? -10.570 3.798 -9.934 1.00 90.31 90 ASP A C 1
ATOM 683 O O . ASP A 1 90 ? -10.527 3.166 -10.993 1.00 90.31 90 ASP A O 1
ATOM 687 N N . ASP A 1 91 ? -11.724 4.241 -9.420 1.00 92.12 91 ASP A N 1
ATOM 688 C CA . ASP A 1 91 ? -13.014 4.068 -10.094 1.00 92.12 91 ASP A CA 1
ATOM 689 C C . ASP A 1 91 ? -13.409 5.264 -10.983 1.00 92.12 91 ASP A C 1
ATOM 691 O O . ASP A 1 91 ? -14.336 5.170 -11.803 1.00 92.12 91 ASP A O 1
ATOM 695 N N . GLY A 1 92 ? -12.655 6.363 -10.904 1.00 92.00 92 GLY A N 1
ATOM 696 C CA . GLY A 1 92 ? -12.836 7.553 -11.717 1.00 92.00 92 GLY A CA 1
ATOM 697 C C . GLY A 1 92 ? -14.129 8.303 -11.398 1.00 92.00 92 GLY A C 1
ATOM 698 O O . GLY A 1 92 ? -14.684 8.951 -12.302 1.00 92.00 92 GLY A O 1
ATOM 699 N N . ASP A 1 93 ? -14.669 8.199 -10.182 1.00 93.38 93 ASP A N 1
ATOM 700 C CA . ASP A 1 93 ? -15.880 8.911 -9.761 1.00 93.38 93 ASP A CA 1
ATOM 701 C C . ASP A 1 93 ? -15.620 10.382 -9.367 1.00 93.38 93 ASP A C 1
ATOM 703 O O . ASP A 1 93 ? -16.568 11.153 -9.152 1.00 93.38 93 ASP A O 1
ATOM 707 N N . GLY A 1 94 ? -14.352 10.808 -9.360 1.00 94.50 94 GLY A N 1
ATOM 708 C CA . GLY A 1 94 ? -13.933 12.155 -8.979 1.00 94.50 94 GLY A CA 1
ATOM 709 C C . GLY A 1 94 ? -13.698 12.320 -7.474 1.00 94.50 94 GLY A C 1
ATOM 710 O O . GLY A 1 94 ? -13.603 13.456 -6.984 1.00 94.50 94 GLY A O 1
ATOM 711 N N . ARG A 1 95 ? -13.652 11.227 -6.708 1.00 96.44 95 ARG A N 1
ATOM 712 C CA . ARG A 1 95 ? -13.440 11.214 -5.260 1.00 96.44 95 ARG A CA 1
ATOM 713 C C . ARG A 1 95 ? -12.408 10.155 -4.923 1.00 96.44 95 ARG A C 1
ATOM 715 O O . ARG A 1 95 ? -12.436 9.060 -5.436 1.00 96.44 95 ARG A O 1
ATOM 722 N N . ILE A 1 96 ? -11.536 10.488 -3.984 1.00 97.81 96 ILE A N 1
ATOM 723 C CA . ILE A 1 96 ? -10.578 9.547 -3.417 1.00 97.81 96 ILE A CA 1
ATOM 724 C C . ILE A 1 96 ? -11.083 9.161 -2.039 1.00 97.81 96 ILE A C 1
ATOM 726 O O . ILE A 1 96 ? -11.276 10.020 -1.171 1.00 97.81 96 ILE A O 1
ATOM 730 N N . THR A 1 97 ? -11.275 7.871 -1.830 1.00 98.25 97 THR A N 1
ATOM 731 C CA . THR A 1 97 ? -11.759 7.256 -0.596 1.00 98.25 97 THR A CA 1
ATOM 732 C C . THR A 1 97 ? -10.635 6.570 0.179 1.00 98.25 97 THR A C 1
ATOM 734 O O . THR A 1 97 ? -9.538 6.337 -0.332 1.00 98.25 97 THR A O 1
ATOM 737 N N . PHE A 1 98 ? -10.894 6.206 1.438 1.00 98.31 98 PHE A N 1
ATOM 738 C CA . PHE A 1 98 ? -9.953 5.374 2.197 1.00 98.31 98 PHE A CA 1
ATOM 739 C C . PHE A 1 98 ? -9.788 3.968 1.605 1.00 98.31 98 PHE A C 1
ATOM 741 O O . PHE A 1 98 ? -8.701 3.409 1.725 1.00 98.31 98 PHE A O 1
ATOM 748 N N . SER A 1 99 ? -10.814 3.413 0.951 1.00 97.88 99 SER A N 1
ATOM 749 C CA . SER A 1 99 ? -10.706 2.147 0.218 1.00 97.88 99 SER A CA 1
ATOM 750 C C . SER A 1 99 ? -9.748 2.229 -0.967 1.00 97.88 99 SER A C 1
ATOM 752 O O . SER A 1 99 ? -8.967 1.303 -1.165 1.00 97.88 99 SER A O 1
ATOM 754 N N . GLU A 1 100 ? -9.763 3.325 -1.725 1.00 97.62 100 GLU A N 1
ATOM 755 C CA . GLU A 1 100 ? -8.841 3.511 -2.855 1.00 97.62 100 GLU A CA 1
ATOM 756 C C . GLU A 1 100 ? -7.427 3.808 -2.375 1.00 97.62 100 GLU A C 1
ATOM 758 O O . GLU A 1 100 ? -6.472 3.248 -2.899 1.00 97.62 100 GLU A O 1
ATOM 763 N N . LEU A 1 101 ? -7.272 4.603 -1.311 1.00 98.31 101 LEU A N 1
ATOM 764 C CA . LE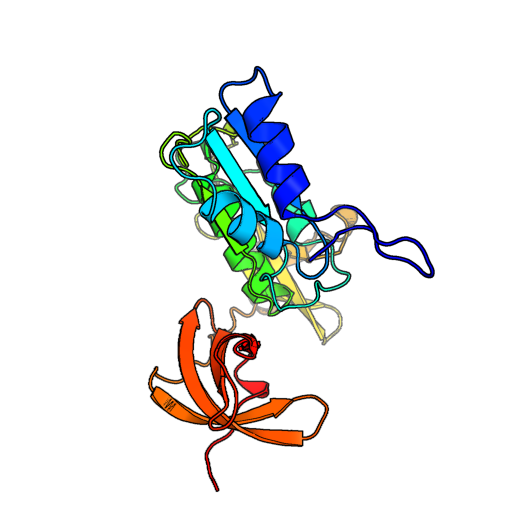U A 1 101 ? -5.968 4.779 -0.672 1.00 98.31 101 LEU A CA 1
ATOM 765 C C . LEU A 1 101 ? -5.396 3.434 -0.190 1.00 98.31 101 LEU A C 1
ATOM 767 O O . LEU A 1 101 ? -4.224 3.145 -0.405 1.00 98.31 101 LEU A O 1
ATOM 771 N N . GLU A 1 102 ? -6.207 2.589 0.450 1.00 97.88 102 GLU A N 1
ATOM 772 C CA . GLU A 1 102 ? -5.799 1.243 0.870 1.00 97.88 102 GLU A CA 1
ATOM 773 C C . GLU A 1 102 ? -5.399 0.360 -0.324 1.00 97.88 102 GLU A C 1
ATOM 775 O O . GLU A 1 102 ? -4.407 -0.374 -0.244 1.00 97.88 102 GLU A O 1
ATOM 780 N N . ALA A 1 103 ? -6.175 0.404 -1.411 1.00 96.88 103 ALA A N 1
ATOM 781 C CA . ALA A 1 103 ? -5.913 -0.351 -2.630 1.00 96.88 103 ALA A CA 1
ATOM 782 C C . ALA A 1 103 ? -4.604 0.098 -3.289 1.00 96.88 103 ALA A C 1
ATOM 784 O O . ALA A 1 103 ? -3.725 -0.738 -3.497 1.00 96.88 103 ALA A O 1
ATOM 785 N N . ASN A 1 104 ? -4.423 1.402 -3.491 1.00 97.31 104 ASN A N 1
ATOM 786 C CA . ASN A 1 104 ? -3.217 1.983 -4.072 1.00 97.31 104 ASN A CA 1
ATOM 787 C C . ASN A 1 104 ? -1.970 1.705 -3.223 1.00 97.31 104 ASN A C 1
ATOM 789 O O . ASN A 1 104 ? -0.993 1.181 -3.754 1.00 97.31 104 ASN A O 1
ATOM 793 N N . ILE A 1 105 ? -2.021 1.904 -1.894 1.00 97.50 105 ILE A N 1
ATOM 794 C CA . ILE A 1 105 ? -0.897 1.544 -1.006 1.00 97.50 105 ILE A CA 1
ATOM 795 C C . ILE A 1 105 ? -0.543 0.067 -1.183 1.00 97.50 105 ILE A C 1
ATOM 797 O O . ILE A 1 105 ? 0.626 -0.302 -1.243 1.00 97.50 105 ILE A O 1
ATOM 801 N N . ARG A 1 106 ? -1.544 -0.813 -1.229 1.00 96.19 106 ARG A N 1
ATOM 802 C CA . ARG A 1 106 ? -1.308 -2.248 -1.380 1.00 96.19 106 ARG A CA 1
ATOM 803 C C . ARG A 1 106 ? -0.660 -2.583 -2.711 1.00 96.19 106 ARG A C 1
ATOM 805 O O . ARG A 1 106 ? 0.291 -3.362 -2.720 1.00 96.19 106 ARG A O 1
ATOM 812 N N . GLU A 1 107 ? -1.181 -2.057 -3.806 1.00 95.00 107 GLU A N 1
ATOM 813 C CA . GLU A 1 107 ? -0.623 -2.303 -5.130 1.00 95.00 107 GLU A CA 1
ATOM 814 C C . GLU A 1 107 ? 0.802 -1.767 -5.227 1.00 95.00 107 GLU A C 1
ATOM 816 O O . GLU A 1 107 ? 1.705 -2.522 -5.576 1.00 95.00 107 GLU A O 1
ATOM 821 N N . ASP A 1 108 ? 1.031 -0.530 -4.796 1.00 96.00 108 ASP A N 1
ATOM 822 C CA . ASP A 1 108 ? 2.338 0.115 -4.865 1.00 96.00 108 ASP A CA 1
ATOM 823 C C . ASP A 1 108 ? 3.376 -0.569 -3.979 1.00 96.00 108 ASP A C 1
ATOM 825 O O . ASP A 1 108 ? 4.455 -0.909 -4.454 1.00 96.00 108 ASP A O 1
ATOM 829 N N . MET A 1 109 ? 3.063 -0.859 -2.714 1.00 95.50 109 MET A N 1
ATOM 830 C CA . MET A 1 109 ? 4.013 -1.518 -1.806 1.00 95.50 109 MET A CA 1
ATOM 831 C C . MET A 1 109 ? 4.356 -2.939 -2.270 1.00 95.50 109 MET A C 1
ATOM 833 O O . MET A 1 109 ? 5.514 -3.366 -2.219 1.00 95.50 109 MET A O 1
ATOM 837 N N . THR A 1 110 ? 3.367 -3.691 -2.762 1.00 93.88 110 THR A N 1
ATOM 838 C CA . THR A 1 110 ? 3.613 -5.061 -3.240 1.00 93.88 110 THR A CA 1
ATOM 839 C C . THR A 1 110 ? 4.372 -5.070 -4.565 1.00 93.88 110 THR A C 1
ATOM 841 O O . THR A 1 110 ? 5.230 -5.930 -4.770 1.00 93.88 110 THR A O 1
ATOM 844 N N . PHE A 1 111 ? 4.126 -4.089 -5.432 1.00 94.06 111 PHE A N 1
ATOM 845 C CA . PHE A 1 111 ? 4.808 -3.941 -6.709 1.00 94.06 111 PHE A CA 1
ATOM 846 C C . PHE A 1 111 ? 6.220 -3.362 -6.556 1.00 94.06 111 PHE A C 1
ATOM 848 O O . PHE A 1 111 ? 7.204 -4.008 -6.928 1.00 94.06 111 PHE A O 1
ATOM 855 N N . ALA A 1 112 ? 6.337 -2.159 -5.995 1.00 93.81 112 ALA A N 1
ATOM 856 C CA . ALA A 1 112 ? 7.576 -1.401 -5.870 1.00 93.81 112 ALA A CA 1
ATOM 857 C C . ALA A 1 112 ? 8.546 -2.081 -4.902 1.00 93.81 112 ALA A C 1
ATOM 859 O O . ALA A 1 112 ? 9.677 -2.415 -5.269 1.00 93.81 112 ALA A O 1
ATOM 860 N N . GLU A 1 113 ? 8.062 -2.365 -3.695 1.00 91.94 113 GLU A N 1
ATOM 861 C CA . GLU A 1 113 ? 8.889 -2.780 -2.564 1.00 91.94 113 GLU A CA 1
ATOM 862 C C . GLU A 1 113 ? 8.856 -4.283 -2.291 1.00 91.94 113 GLU A C 1
ATOM 864 O O . GLU A 1 113 ? 9.647 -4.778 -1.489 1.00 91.94 113 GLU A O 1
ATOM 869 N N . ARG A 1 114 ? 7.966 -5.031 -2.964 1.00 91.00 114 ARG A N 1
ATOM 870 C CA . ARG A 1 114 ? 7.762 -6.472 -2.726 1.00 91.00 114 ARG A CA 1
ATOM 871 C C . ARG A 1 114 ? 7.403 -6.774 -1.273 1.00 91.00 114 ARG A C 1
ATOM 873 O O . ARG A 1 114 ? 7.735 -7.830 -0.732 1.00 91.00 114 ARG A O 1
ATOM 880 N N . GLN A 1 115 ? 6.701 -5.834 -0.657 1.00 91.50 115 GLN A N 1
ATOM 881 C CA . GLN A 1 115 ? 6.329 -5.851 0.742 1.00 91.50 115 GLN A CA 1
ATOM 882 C C . GLN A 1 115 ? 4.812 -5.849 0.875 1.00 91.50 115 GLN A C 1
ATOM 884 O O . GLN A 1 115 ? 4.116 -5.138 0.158 1.00 91.50 115 GLN A O 1
ATOM 889 N N . MET A 1 116 ? 4.292 -6.651 1.806 1.00 94.62 116 MET A N 1
ATOM 890 C CA . MET A 1 116 ? 2.868 -6.645 2.120 1.00 94.62 116 MET A CA 1
ATOM 891 C C . MET A 1 116 ? 2.574 -5.590 3.199 1.00 94.62 116 MET A C 1
ATOM 893 O O . MET A 1 116 ? 3.018 -5.780 4.336 1.00 94.62 116 MET A O 1
ATOM 897 N N . PRO A 1 117 ? 1.804 -4.530 2.894 1.00 96.19 117 PRO A N 1
ATOM 898 C CA . PRO A 1 117 ? 1.283 -3.621 3.906 1.00 96.19 117 PRO A CA 1
ATOM 899 C C . PRO A 1 117 ? 0.118 -4.253 4.668 1.00 96.19 117 PRO A C 1
ATOM 901 O O . PRO A 1 117 ? -0.468 -5.262 4.256 1.00 96.19 117 PRO A O 1
ATOM 904 N N . GLN A 1 118 ? -0.251 -3.645 5.792 1.00 96.50 118 GLN A N 1
ATOM 905 C CA . GLN A 1 118 ? -1.323 -4.142 6.644 1.00 96.50 118 GLN A CA 1
ATOM 906 C C . GLN A 1 118 ? -2.314 -3.039 7.009 1.00 96.50 118 GLN A C 1
ATOM 908 O O . GLN A 1 118 ? -1.950 -1.904 7.288 1.00 96.50 118 GLN A O 1
ATOM 913 N N . PHE A 1 119 ? -3.597 -3.397 7.032 1.00 97.56 119 PHE A N 1
ATOM 914 C CA . PHE A 1 119 ? -4.683 -2.450 7.251 1.00 97.56 119 PHE A CA 1
ATOM 915 C C . PHE A 1 119 ? -5.721 -3.019 8.207 1.00 97.56 119 PHE A C 1
ATOM 917 O O . PHE A 1 119 ? -5.886 -4.241 8.314 1.00 97.56 119 PHE A O 1
ATOM 924 N N . HIS A 1 120 ? -6.443 -2.132 8.884 1.00 97.75 120 HIS A N 1
ATOM 925 C CA . HIS A 1 120 ? -7.637 -2.501 9.630 1.00 97.75 120 HIS A CA 1
ATOM 926 C C . HIS A 1 120 ? -8.597 -1.320 9.769 1.00 97.75 120 HIS A C 1
ATOM 928 O O . HIS A 1 120 ? -8.227 -0.275 10.299 1.00 97.75 120 HIS A O 1
ATOM 934 N N . PHE A 1 121 ? -9.843 -1.527 9.351 1.00 98.12 121 PHE A N 1
ATOM 935 C CA . PHE A 1 121 ? -10.958 -0.622 9.608 1.00 98.12 121 PHE A CA 1
ATOM 936 C C . PHE A 1 121 ? -11.890 -1.278 10.620 1.00 98.12 121 PHE A C 1
ATOM 938 O O . PHE A 1 121 ? -12.286 -2.434 10.440 1.00 98.12 121 PHE A O 1
ATOM 945 N N . THR A 1 122 ? -12.244 -0.566 11.688 1.00 97.62 122 THR A N 1
ATOM 946 C CA . THR A 1 122 ? -13.274 -1.057 12.611 1.00 97.62 122 THR A CA 1
ATOM 947 C C . THR A 1 122 ? -14.657 -0.810 12.019 1.00 97.62 122 THR A C 1
ATOM 949 O O . THR A 1 122 ? -14.834 0.046 11.156 1.00 97.62 122 THR A O 1
ATOM 952 N N . LYS A 1 123 ? -15.672 -1.541 12.494 1.00 93.81 123 LYS A N 1
ATOM 953 C CA . LYS A 1 123 ? -17.040 -1.501 11.941 1.00 93.81 123 LYS A CA 1
ATOM 954 C C . LYS A 1 123 ? -17.634 -0.086 11.823 1.00 93.81 123 LYS A C 1
ATOM 956 O O . LYS A 1 123 ? -18.447 0.159 10.941 1.00 93.81 123 LYS A O 1
ATOM 961 N N . GLY A 1 124 ? -17.261 0.831 12.719 1.00 94.88 124 GLY A N 1
ATOM 962 C CA . GLY A 1 124 ? -17.743 2.216 12.712 1.00 94.88 124 GLY A CA 1
ATOM 963 C C . GLY A 1 124 ? -17.039 3.141 11.710 1.00 94.88 124 GLY A C 1
ATOM 964 O O . GLY A 1 124 ? -17.454 4.293 11.561 1.00 94.88 124 GLY A O 1
ATOM 965 N N . PHE A 1 125 ? -15.967 2.683 11.058 1.00 97.75 125 PHE A N 1
ATOM 966 C CA . PHE A 1 125 ? -15.238 3.454 10.058 1.00 97.75 125 PHE A CA 1
ATOM 967 C C . PHE A 1 125 ? -15.713 3.045 8.666 1.00 97.75 125 PHE A C 1
ATOM 969 O O . PHE A 1 125 ? -15.525 1.905 8.254 1.00 97.75 125 PHE A O 1
ATOM 976 N N . ASP A 1 126 ? -16.329 3.977 7.942 1.00 97.50 126 ASP A N 1
ATOM 977 C CA . ASP A 1 126 ? -16.734 3.749 6.557 1.00 97.50 126 ASP A CA 1
ATOM 978 C C . ASP A 1 126 ? -15.502 3.852 5.638 1.00 97.50 126 ASP A C 1
ATOM 980 O O . ASP A 1 126 ? -14.940 4.947 5.528 1.00 97.50 126 ASP A O 1
ATOM 984 N N . PRO A 1 127 ? -15.054 2.763 4.983 1.00 97.44 127 PRO A N 1
ATOM 985 C CA . PRO A 1 127 ? -13.912 2.820 4.072 1.00 97.44 127 PRO A CA 1
ATOM 986 C C . PRO A 1 127 ? -14.186 3.697 2.840 1.00 97.44 127 PRO A C 1
ATOM 988 O O . PRO A 1 127 ? -13.245 4.208 2.240 1.00 97.44 127 PRO A O 1
ATOM 991 N N . LYS A 1 128 ? -15.455 3.963 2.504 1.00 97.62 128 LYS A N 1
ATOM 992 C CA . LYS A 1 128 ? -15.838 4.879 1.418 1.00 97.62 128 LYS A CA 1
ATOM 993 C C . LYS A 1 128 ? -15.835 6.349 1.833 1.00 97.62 128 LYS A C 1
ATOM 995 O O . LYS A 1 128 ? -16.246 7.213 1.061 1.00 97.62 128 LYS A O 1
ATOM 1000 N N . LEU A 1 129 ? -15.399 6.660 3.056 1.00 97.62 129 LEU A N 1
ATOM 1001 C CA . LEU A 1 129 ? -15.229 8.040 3.486 1.00 97.62 129 LEU A CA 1
ATOM 1002 C C . LEU A 1 129 ? -14.263 8.756 2.531 1.00 97.62 129 LEU A C 1
ATOM 1004 O O . LEU A 1 129 ? -13.120 8.336 2.358 1.00 97.62 129 LEU A O 1
ATOM 1008 N N . VAL A 1 130 ? -14.739 9.847 1.931 1.00 98.00 130 VAL A N 1
ATOM 1009 C CA . VAL A 1 130 ? -13.967 10.654 0.982 1.00 98.00 130 VAL A CA 1
ATOM 1010 C C . VAL A 1 130 ? -12.859 11.402 1.722 1.00 98.00 130 VAL A C 1
ATOM 1012 O O . VAL A 1 130 ? -13.126 12.174 2.644 1.00 98.00 130 VAL A O 1
ATOM 1015 N N . ILE A 1 131 ? -11.620 11.185 1.288 1.00 97.19 131 ILE A N 1
ATOM 1016 C CA . ILE A 1 131 ? -10.427 11.930 1.696 1.00 97.19 131 ILE A CA 1
ATOM 1017 C C . ILE A 1 131 ? -10.407 13.272 0.966 1.00 97.19 131 ILE A C 1
ATOM 1019 O O . ILE A 1 131 ? -10.251 14.324 1.592 1.00 97.19 131 ILE A O 1
ATOM 1023 N N . ARG A 1 132 ? -10.570 13.245 -0.364 1.00 97.12 132 ARG A N 1
ATOM 1024 C CA . ARG A 1 132 ? -10.520 14.439 -1.213 1.00 97.12 132 ARG A CA 1
ATOM 1025 C C . ARG A 1 132 ? -11.232 14.226 -2.544 1.00 97.12 132 ARG A C 1
ATOM 1027 O O . ARG A 1 132 ? -11.325 13.105 -3.019 1.00 97.12 132 ARG A O 1
ATOM 1034 N N . TYR A 1 133 ? -11.688 15.311 -3.162 1.00 95.75 133 TYR A N 1
ATOM 1035 C CA . TYR A 1 133 ? -12.091 15.294 -4.569 1.00 95.75 133 TYR A CA 1
ATOM 1036 C C . TYR A 1 133 ? -10.852 15.283 -5.470 1.00 95.75 133 TYR A C 1
ATOM 1038 O O . TYR A 1 133 ? -9.901 16.034 -5.224 1.00 95.75 133 TYR A O 1
ATOM 1046 N N . SER A 1 134 ? -10.867 14.445 -6.497 1.00 91.19 134 SER A N 1
ATOM 1047 C CA . SER A 1 134 ? -9.822 14.343 -7.512 1.00 91.19 134 SER A CA 1
ATOM 1048 C C . SER A 1 134 ? -10.219 15.111 -8.771 1.00 91.19 134 SER A C 1
ATOM 1050 O O . SER A 1 134 ? -11.386 15.413 -9.033 1.00 91.19 134 SER A O 1
ATOM 1052 N N . GLN A 1 135 ? -9.219 15.419 -9.591 1.00 81.50 135 GLN A N 1
ATOM 1053 C CA . GLN A 1 135 ? -9.477 15.579 -11.016 1.00 81.50 135 GLN A CA 1
ATOM 1054 C C . GLN A 1 135 ? -9.568 14.176 -11.608 1.00 81.50 135 GLN A C 1
ATOM 1056 O O . GLN A 1 135 ? -8.588 13.435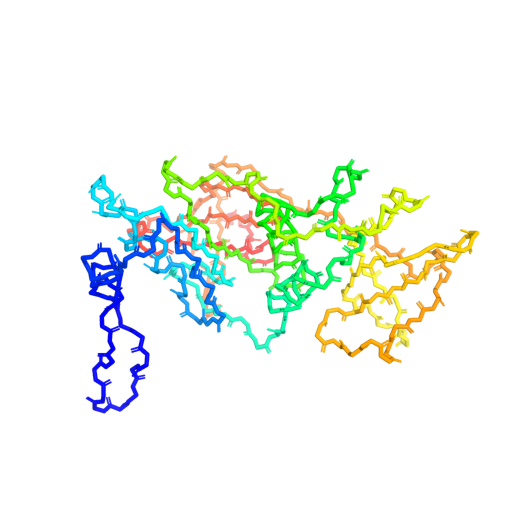 -11.541 1.00 81.50 135 GLN A O 1
ATOM 1061 N N . LYS A 1 136 ? -10.733 13.832 -12.161 1.00 81.12 136 LYS A N 1
ATOM 1062 C CA . LYS A 1 136 ? -10.972 12.524 -12.772 1.00 81.12 136 LYS A CA 1
ATOM 1063 C C . LYS A 1 136 ? -9.864 12.200 -13.788 1.00 81.12 136 LYS A C 1
ATOM 1065 O O . LYS A 1 136 ? -9.602 13.045 -14.654 1.00 81.12 136 LYS A O 1
ATOM 1070 N N . PRO A 1 137 ? -9.247 11.005 -13.728 1.00 80.50 137 PRO A N 1
ATOM 1071 C CA . PRO A 1 137 ? -8.353 10.537 -14.777 1.00 80.50 137 PRO A CA 1
ATOM 1072 C C . PRO A 1 137 ? -9.009 10.653 -16.149 1.00 80.50 137 PRO A C 1
ATOM 1074 O O . PRO A 1 137 ? -10.132 10.198 -16.365 1.00 80.50 137 PRO A O 1
ATOM 1077 N N . THR A 1 138 ? -8.312 11.272 -17.097 1.00 79.81 138 THR A N 1
ATOM 1078 C CA . THR A 1 138 ? -8.812 11.399 -18.472 1.00 79.81 138 THR A CA 1
ATOM 1079 C C . THR A 1 138 ? -8.529 10.160 -19.318 1.00 79.81 138 THR A C 1
ATOM 1081 O O . THR A 1 138 ? -8.983 10.097 -20.456 1.00 79.81 138 THR A O 1
ATOM 1084 N N . ASP A 1 139 ? -7.775 9.197 -18.783 1.00 90.12 139 ASP A N 1
ATOM 1085 C CA . ASP A 1 139 ? -7.331 7.993 -19.478 1.00 90.12 139 ASP A CA 1
ATOM 1086 C C . ASP A 1 139 ? -7.247 6.809 -18.489 1.00 90.12 139 ASP A C 1
ATOM 1088 O O . ASP A 1 139 ? -6.743 7.006 -17.379 1.00 90.12 139 ASP A O 1
ATOM 1092 N N . PRO A 1 140 ? -7.738 5.606 -18.852 1.00 87.94 140 PRO A N 1
ATOM 1093 C CA . PRO A 1 140 ? -7.747 4.430 -17.975 1.00 87.94 140 PRO A CA 1
ATOM 1094 C C . PRO A 1 140 ? -6.358 3.857 -17.657 1.00 87.94 140 PRO A C 1
ATOM 1096 O O . PRO A 1 140 ? -6.243 3.035 -16.754 1.00 87.94 140 PRO A O 1
ATOM 1099 N N . GLU A 1 141 ? -5.308 4.238 -18.390 1.00 91.06 141 GLU A N 1
ATOM 1100 C CA . GLU A 1 141 ? -3.935 3.809 -18.097 1.00 91.06 141 GLU A CA 1
ATOM 1101 C C . GLU A 1 141 ? -3.281 4.653 -16.993 1.00 91.06 141 GLU A C 1
ATOM 1103 O O . GLU A 1 141 ? -2.225 4.287 -16.482 1.00 91.06 141 GLU A O 1
ATOM 1108 N N . VAL A 1 142 ? -3.884 5.774 -16.586 1.00 93.62 142 VAL A N 1
ATOM 1109 C CA . VAL A 1 142 ? -3.414 6.548 -15.428 1.00 93.62 142 VAL A CA 1
ATOM 1110 C C . VAL A 1 142 ? -3.602 5.718 -14.153 1.00 93.62 142 VAL A C 1
ATOM 1112 O O . VAL A 1 142 ? -4.686 5.214 -13.893 1.00 93.62 142 VAL A O 1
ATOM 1115 N N . GLY A 1 143 ? -2.534 5.576 -13.367 1.00 94.00 143 GLY A N 1
ATOM 1116 C CA . GLY A 1 143 ? -2.440 4.662 -12.223 1.00 94.00 143 GLY A CA 1
ATOM 1117 C C . GLY A 1 143 ? -1.795 3.311 -12.561 1.00 94.00 143 GLY A C 1
ATOM 1118 O O . GLY A 1 143 ? -1.427 2.566 -11.657 1.00 94.00 143 GLY A O 1
ATOM 1119 N N . GLN A 1 144 ? -1.580 2.982 -13.841 1.00 95.25 144 GLN A N 1
ATOM 1120 C CA . GLN A 1 144 ? -0.988 1.700 -14.232 1.00 95.25 144 GLN A CA 1
ATOM 1121 C C . GLN A 1 144 ? 0.464 1.571 -13.748 1.00 95.25 144 GLN A C 1
ATOM 1123 O O . GLN A 1 144 ? 1.334 2.351 -14.140 1.00 95.25 144 GLN A O 1
ATOM 1128 N N . ARG A 1 145 ? 0.734 0.536 -12.943 1.00 96.12 145 ARG A N 1
ATOM 1129 C CA . ARG A 1 145 ? 2.077 0.178 -12.468 1.00 96.12 145 ARG A CA 1
ATOM 1130 C C . ARG A 1 145 ? 2.910 -0.460 -13.579 1.00 96.12 145 ARG A C 1
ATOM 1132 O O . ARG A 1 145 ? 2.446 -1.374 -14.264 1.00 96.12 145 ARG A O 1
ATOM 1139 N N . ALA A 1 146 ? 4.154 -0.012 -13.726 1.00 97.06 146 ALA A N 1
ATOM 1140 C CA . ALA A 1 146 ? 5.068 -0.471 -14.767 1.00 97.06 146 ALA A CA 1
ATOM 1141 C C . ALA A 1 146 ? 6.533 -0.491 -14.302 1.00 97.06 146 ALA A C 1
ATOM 1143 O O . ALA A 1 146 ? 6.950 0.219 -13.387 1.00 97.06 146 ALA A O 1
ATOM 1144 N N . GLU A 1 147 ? 7.324 -1.337 -14.952 1.00 97.69 147 GLU A N 1
ATOM 1145 C CA . GLU A 1 147 ? 8.774 -1.215 -15.017 1.00 97.69 147 GLU A CA 1
ATOM 1146 C C . GLU A 1 147 ? 9.109 -0.288 -16.192 1.00 97.69 147 GLU A C 1
ATOM 1148 O O . GLU A 1 147 ? 8.682 -0.527 -17.320 1.00 97.69 147 GLU A O 1
ATOM 1153 N N . ILE A 1 148 ? 9.848 0.779 -15.918 1.00 98.12 148 ILE A N 1
ATOM 1154 C CA . ILE A 1 148 ? 10.174 1.853 -16.849 1.00 98.12 148 ILE A CA 1
ATOM 1155 C C . ILE A 1 148 ? 11.675 1.803 -17.117 1.00 98.12 148 ILE A C 1
ATOM 1157 O O . ILE A 1 148 ? 12.484 1.888 -16.190 1.00 98.12 148 ILE A O 1
ATOM 1161 N N . GLU A 1 149 ? 12.055 1.657 -18.380 1.00 98.00 149 GLU A N 1
ATOM 1162 C CA . GLU A 1 149 ? 13.453 1.662 -18.789 1.00 98.00 149 GLU A CA 1
ATOM 1163 C C . GLU A 1 149 ? 14.042 3.073 -18.691 1.00 98.00 149 GLU A C 1
ATOM 1165 O O . GLU A 1 149 ? 13.508 4.015 -19.270 1.00 98.00 149 GLU A O 1
ATOM 1170 N N . TRP A 1 150 ? 15.177 3.220 -18.018 1.00 96.19 150 TRP A N 1
ATOM 1171 C CA . TRP A 1 150 ? 16.002 4.419 -17.979 1.00 96.19 150 TRP A CA 1
ATOM 1172 C C . TRP A 1 150 ? 17.478 4.007 -17.965 1.00 96.19 150 TRP A C 1
ATOM 1174 O O . TRP A 1 150 ? 17.908 3.253 -17.093 1.00 96.19 150 TRP A O 1
ATOM 1184 N N . GLN A 1 151 ? 18.254 4.472 -18.951 1.00 94.25 151 GLN A N 1
ATOM 1185 C CA . GLN A 1 151 ? 19.670 4.108 -19.131 1.00 94.25 151 GLN A CA 1
ATOM 1186 C C . GLN A 1 151 ? 19.929 2.588 -19.036 1.00 94.25 151 GLN A C 1
ATOM 1188 O O . GLN A 1 151 ? 20.738 2.139 -18.223 1.00 94.25 151 GLN A O 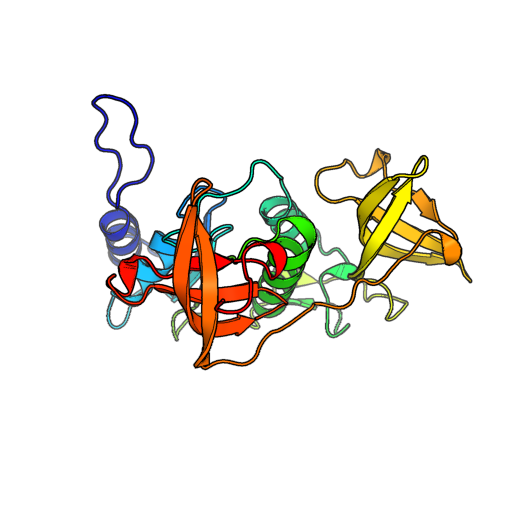1
ATOM 1193 N N . GLU A 1 152 ? 19.209 1.798 -19.844 1.00 94.25 152 GLU A N 1
ATOM 1194 C CA . GLU A 1 152 ? 19.328 0.325 -19.931 1.00 94.25 152 GLU A CA 1
ATOM 1195 C C . GLU A 1 152 ? 18.984 -0.427 -18.629 1.00 94.25 152 GLU A C 1
ATOM 1197 O O . GLU A 1 152 ? 19.233 -1.628 -18.490 1.00 94.25 152 GLU A O 1
ATOM 1202 N N . LYS A 1 153 ? 18.399 0.268 -17.649 1.00 96.81 153 LYS A N 1
ATOM 1203 C CA . LYS A 1 153 ? 17.927 -0.301 -16.385 1.00 96.81 153 LYS A CA 1
ATOM 1204 C C . LYS A 1 153 ? 16.438 -0.069 -16.237 1.00 96.81 153 LYS A C 1
ATOM 1206 O O . LYS A 1 153 ? 15.919 0.948 -16.670 1.00 96.81 153 LYS A O 1
ATOM 1211 N N . TYR A 1 154 ? 15.758 -0.993 -15.576 1.00 96.56 154 TYR A N 1
ATOM 1212 C CA . TYR A 1 154 ? 14.333 -0.863 -15.301 1.00 96.56 154 TYR A CA 1
ATOM 1213 C C . TYR A 1 154 ? 14.107 -0.403 -13.866 1.00 96.56 154 TYR A C 1
ATOM 1215 O O . TYR A 1 154 ? 14.594 -1.022 -12.918 1.00 96.56 154 TYR A O 1
ATOM 1223 N N . TYR A 1 155 ? 13.331 0.663 -13.725 1.00 96.31 155 TYR A N 1
ATOM 1224 C CA . TYR A 1 155 ? 12.897 1.228 -12.454 1.00 96.31 155 TYR A CA 1
ATOM 1225 C C . TYR A 1 155 ? 11.391 1.045 -12.323 1.00 96.31 155 TYR A C 1
ATOM 1227 O O . TYR A 1 155 ? 10.665 1.096 -13.311 1.00 96.31 155 TYR A O 1
ATOM 1235 N N . ARG A 1 156 ? 10.894 0.800 -11.112 1.00 96.00 156 ARG A N 1
ATOM 1236 C CA . ARG A 1 156 ? 9.451 0.659 -10.898 1.00 96.00 156 ARG A CA 1
ATOM 1237 C C . ARG A 1 156 ? 8.810 2.024 -10.733 1.00 96.00 156 ARG A C 1
ATOM 1239 O O . ARG A 1 156 ? 9.358 2.894 -10.061 1.00 96.00 156 ARG A O 1
ATOM 1246 N N . GLY A 1 157 ? 7.625 2.163 -11.297 1.00 96.62 157 GLY A N 1
ATOM 1247 C CA . GLY A 1 157 ? 6.834 3.372 -11.212 1.00 96.62 157 GLY A CA 1
ATOM 1248 C C . GLY A 1 157 ? 5.410 3.130 -11.675 1.00 96.62 157 GLY A C 1
ATOM 1249 O O . GLY A 1 157 ? 4.961 1.986 -11.795 1.00 96.62 157 GLY A O 1
ATOM 1250 N N . PHE A 1 158 ? 4.716 4.218 -11.967 1.00 96.69 158 PHE A N 1
ATOM 1251 C CA . PHE A 1 158 ? 3.366 4.184 -12.502 1.00 96.69 158 PHE A CA 1
ATOM 1252 C C . PHE A 1 158 ? 3.109 5.351 -13.449 1.00 96.69 158 PHE A C 1
ATOM 1254 O O . PHE A 1 158 ? 3.805 6.369 -13.444 1.00 96.69 158 PHE A O 1
ATOM 1261 N N . VAL A 1 159 ? 2.103 5.184 -14.297 1.00 97.00 159 VAL A N 1
ATOM 1262 C CA . VAL A 1 159 ? 1.658 6.209 -15.239 1.00 97.00 159 VAL A CA 1
ATOM 1263 C C . VAL A 1 159 ? 0.831 7.262 -14.498 1.00 97.00 159 VAL A C 1
ATOM 1265 O O . VAL A 1 159 ? -0.145 6.940 -13.829 1.00 97.00 159 VAL A O 1
ATOM 1268 N N . ILE A 1 160 ? 1.183 8.537 -14.654 1.00 95.88 160 ILE A N 1
ATOM 1269 C CA . ILE A 1 160 ? 0.485 9.683 -14.045 1.00 95.88 160 ILE A CA 1
ATOM 1270 C C . ILE A 1 160 ? -0.229 10.575 -15.068 1.00 95.88 160 ILE A C 1
ATOM 1272 O O . ILE A 1 160 ? -0.930 11.513 -14.690 1.00 95.88 160 ILE A O 1
ATOM 1276 N N . GLY A 1 161 ? -0.050 10.316 -16.365 1.00 94.75 161 GLY A N 1
ATOM 1277 C CA . GLY A 1 161 ? -0.696 11.076 -17.433 1.00 94.75 161 GLY A CA 1
ATOM 1278 C C . GLY A 1 161 ? -0.435 10.497 -18.820 1.00 94.75 161 GLY A C 1
ATOM 1279 O O . GLY A 1 161 ? 0.473 9.688 -19.007 1.00 94.75 161 GLY A O 1
ATOM 1280 N N . ARG A 1 162 ? -1.228 10.931 -19.803 1.00 95.19 162 ARG A N 1
ATOM 1281 C CA . ARG A 1 162 ? -1.171 10.447 -21.190 1.00 95.19 162 ARG A CA 1
ATOM 1282 C C . ARG A 1 162 ? -1.203 11.606 -22.182 1.00 95.19 162 ARG A C 1
ATOM 1284 O O . ARG A 1 162 ? -1.866 12.614 -21.947 1.00 95.19 162 ARG A O 1
ATOM 1291 N N . ASN A 1 163 ? -0.448 11.469 -23.270 1.00 95.06 163 ASN A N 1
ATOM 1292 C CA . ASN A 1 163 ? -0.413 12.402 -24.394 1.00 95.06 163 ASN A CA 1
ATOM 1293 C C . ASN A 1 163 ? -0.163 11.613 -25.685 1.00 95.06 163 ASN A C 1
ATOM 1295 O O . ASN A 1 163 ? 0.979 11.303 -26.037 1.00 95.06 163 ASN A O 1
ATOM 1299 N N . GLY A 1 164 ? -1.251 11.245 -26.365 1.00 93.38 164 GLY A N 1
ATOM 1300 C CA . GLY A 1 164 ? -1.188 10.303 -27.479 1.00 93.38 164 GLY A CA 1
ATOM 1301 C C . GLY A 1 164 ? -0.554 8.980 -27.022 1.00 93.38 164 GLY A C 1
ATOM 1302 O O . GLY A 1 164 ? -1.002 8.424 -26.023 1.00 93.38 164 GLY A O 1
ATOM 1303 N N . PRO A 1 165 ? 0.492 8.473 -27.701 1.00 94.88 165 PRO A N 1
ATOM 1304 C CA . PRO A 1 165 ? 1.152 7.232 -27.297 1.00 94.88 165 PRO A CA 1
ATOM 1305 C C . PRO A 1 165 ? 2.073 7.397 -26.080 1.00 94.88 165 PRO A C 1
ATOM 1307 O O . PRO A 1 165 ? 2.463 6.393 -25.485 1.00 94.88 165 PRO A O 1
ATOM 1310 N N . LEU A 1 166 ? 2.437 8.628 -25.702 1.00 97.62 166 LEU A N 1
ATOM 1311 C CA . LEU A 1 166 ? 3.389 8.876 -24.622 1.00 97.62 166 LEU A CA 1
ATOM 1312 C C . LEU A 1 166 ? 2.711 8.798 -23.254 1.00 97.62 166 LEU A C 1
ATOM 1314 O O . LEU A 1 166 ? 1.640 9.372 -23.040 1.00 97.62 166 LEU A O 1
ATOM 1318 N N . SER A 1 167 ? 3.374 8.137 -22.309 1.00 97.94 167 SER A N 1
ATOM 1319 C CA . SER A 1 167 ? 2.983 8.120 -20.898 1.00 97.94 167 SER A CA 1
ATOM 1320 C C . SER A 1 167 ? 3.868 9.059 -20.109 1.00 97.94 167 SER A C 1
ATOM 1322 O O . SER A 1 167 ? 5.089 8.971 -20.205 1.00 97.94 167 SER A O 1
ATOM 1324 N N . ARG A 1 168 ? 3.271 9.925 -19.293 1.00 97.75 168 ARG A N 1
ATOM 1325 C CA . ARG A 1 168 ? 4.007 10.594 -18.225 1.00 97.75 168 ARG A CA 1
ATOM 1326 C C . ARG A 1 168 ? 4.095 9.628 -17.059 1.00 97.75 168 ARG A C 1
ATOM 1328 O O . ARG A 1 168 ? 3.060 9.117 -16.634 1.00 97.75 168 ARG A O 1
ATOM 1335 N N . VAL A 1 169 ? 5.295 9.376 -16.563 1.00 98.06 169 VAL A N 1
ATOM 1336 C CA . VAL A 1 169 ? 5.539 8.386 -15.509 1.00 98.06 169 VAL A CA 1
ATOM 1337 C C . VAL A 1 169 ? 6.117 9.031 -14.262 1.00 98.06 169 VAL A C 1
ATOM 1339 O O . VAL A 1 169 ? 6.813 10.038 -14.361 1.00 98.06 169 VAL A O 1
ATOM 1342 N N . HIS A 1 170 ? 5.824 8.426 -13.116 1.00 97.44 170 HIS A N 1
ATOM 1343 C CA . HIS A 1 170 ? 6.462 8.703 -11.837 1.00 97.44 170 HIS A CA 1
ATOM 1344 C C . HIS A 1 170 ? 7.210 7.456 -11.368 1.00 97.44 170 HIS A C 1
ATOM 1346 O O . HIS A 1 170 ? 6.662 6.353 -11.431 1.00 97.44 170 HIS A O 1
ATOM 1352 N N . TYR A 1 171 ? 8.446 7.622 -10.903 1.00 96.38 171 TYR A N 1
ATOM 1353 C CA . TYR A 1 171 ? 9.268 6.539 -10.366 1.00 96.38 171 TYR A CA 1
ATOM 1354 C C . TYR A 1 171 ? 9.146 6.497 -8.840 1.00 96.38 171 TYR A C 1
ATOM 1356 O O . TYR A 1 171 ? 9.325 7.519 -8.185 1.00 96.38 171 TYR A O 1
ATOM 1364 N N . TYR A 1 172 ? 8.904 5.320 -8.256 1.00 94.19 172 TYR A N 1
ATOM 1365 C CA . TYR A 1 172 ? 8.775 5.206 -6.797 1.00 94.19 172 TYR A CA 1
ATOM 1366 C C . TYR A 1 172 ? 10.067 5.599 -6.079 1.00 94.19 172 TYR A C 1
ATOM 1368 O O . TYR A 1 172 ? 11.135 5.072 -6.402 1.00 94.19 172 TYR A O 1
ATOM 1376 N N . GLY A 1 173 ? 9.964 6.458 -5.061 1.00 90.06 173 GLY A N 1
ATOM 1377 C CA . GLY A 1 173 ? 11.112 6.930 -4.283 1.00 90.06 173 GLY A CA 1
ATOM 1378 C C . GLY A 1 173 ? 11.938 8.024 -4.966 1.00 90.06 173 GLY A C 1
ATOM 1379 O O . GLY A 1 173 ? 13.007 8.375 -4.461 1.00 90.06 173 GLY A O 1
ATOM 1380 N N . TYR A 1 174 ? 11.459 8.564 -6.087 1.00 92.75 174 TYR A N 1
ATOM 1381 C CA . TYR A 1 174 ? 12.071 9.680 -6.810 1.00 92.75 174 TYR A CA 1
ATOM 1382 C C . TYR A 1 174 ? 11.178 10.922 -6.747 1.00 92.75 174 TYR A C 1
ATOM 1384 O O . TYR A 1 174 ? 10.026 10.872 -6.320 1.00 92.75 174 TYR A O 1
ATOM 1392 N N . GLN A 1 175 ? 11.718 12.083 -7.113 1.00 92.69 175 GLN A N 1
ATOM 1393 C CA . GLN A 1 175 ? 10.990 13.345 -6.991 1.00 92.69 175 GLN A CA 1
ATOM 1394 C C . GLN A 1 175 ? 10.127 13.609 -8.231 1.00 92.69 175 GLN A C 1
ATOM 1396 O O . GLN A 1 175 ? 10.424 13.124 -9.315 1.00 92.69 175 GLN A O 1
ATOM 1401 N N . GLU A 1 176 ? 9.103 14.466 -8.111 1.00 93.00 176 GLU A N 1
ATOM 1402 C CA . GLU A 1 176 ? 8.270 14.889 -9.261 1.00 93.00 176 GLU A CA 1
ATOM 1403 C C . GLU A 1 176 ? 9.102 15.542 -10.395 1.00 93.00 176 GLU A C 1
ATOM 1405 O O . GLU A 1 176 ? 8.647 15.638 -11.533 1.00 93.00 176 GLU A O 1
ATOM 1410 N N . SER A 1 177 ? 10.323 16.017 -10.105 1.00 95.50 177 SER A N 1
ATOM 1411 C CA . SER A 1 177 ? 11.263 16.537 -11.111 1.00 95.50 177 SER A CA 1
ATOM 1412 C C . SER A 1 177 ? 11.899 15.457 -11.985 1.00 95.50 177 SER A C 1
ATOM 1414 O O . SER A 1 177 ? 12.423 15.789 -13.046 1.00 95.50 177 SER A O 1
ATOM 1416 N N . ASP A 1 178 ? 11.867 14.202 -11.538 1.00 96.44 178 ASP A N 1
ATOM 1417 C CA . ASP A 1 178 ? 12.350 13.038 -12.284 1.00 96.44 178 ASP A CA 1
ATOM 1418 C C . ASP A 1 178 ? 11.253 12.457 -13.198 1.00 96.44 178 ASP A C 1
ATOM 1420 O O . ASP A 1 178 ? 11.532 11.599 -14.036 1.00 96.44 178 ASP A O 1
ATOM 1424 N N . ASP A 1 179 ? 10.009 12.937 -13.067 1.00 97.62 179 ASP A N 1
ATOM 1425 C CA . ASP A 1 179 ? 8.898 12.535 -13.922 1.00 97.62 179 ASP A CA 1
ATOM 1426 C C . ASP A 1 179 ? 9.165 12.936 -15.375 1.00 97.62 179 ASP A C 1
ATOM 1428 O O . ASP A 1 179 ? 9.443 14.095 -15.697 1.00 97.62 179 ASP A O 1
ATOM 1432 N N . GLU A 1 180 ? 8.962 11.999 -16.291 1.00 98.12 180 GLU A N 1
ATOM 1433 C CA . GLU A 1 180 ? 9.220 12.216 -17.710 1.00 98.12 180 GLU A CA 1
ATOM 1434 C C . GLU A 1 180 ? 8.128 11.612 -18.591 1.00 98.12 180 GLU A C 1
ATOM 1436 O O . GLU A 1 180 ? 7.306 10.807 -18.152 1.00 98.12 180 GLU A O 1
ATOM 1441 N N . TRP A 1 181 ? 8.113 12.027 -19.856 1.00 98.25 181 TRP A N 1
ATOM 1442 C CA . TRP A 1 181 ? 7.290 11.409 -20.886 1.00 98.25 181 TRP A CA 1
ATOM 1443 C C . TRP A 1 181 ? 8.085 10.305 -21.574 1.00 98.25 181 TRP A C 1
ATOM 1445 O O . TRP A 1 181 ? 9.141 10.567 -22.148 1.00 98.25 181 TRP A O 1
ATOM 1455 N N . VAL A 1 182 ? 7.560 9.084 -21.557 1.00 98.25 182 VAL A N 1
ATOM 1456 C CA . VAL A 1 182 ? 8.201 7.910 -22.152 1.00 98.25 182 VAL A CA 1
ATOM 1457 C C . VAL A 1 182 ? 7.341 7.318 -23.260 1.00 98.25 182 VAL A C 1
ATOM 1459 O O . VAL A 1 182 ? 6.108 7.387 -23.226 1.00 98.25 182 VAL A O 1
ATOM 1462 N N . ALA A 1 183 ? 8.008 6.743 -24.258 1.00 97.81 183 ALA A N 1
ATOM 1463 C CA . ALA A 1 183 ? 7.357 5.985 -25.315 1.00 97.81 183 ALA A CA 1
ATOM 1464 C C . ALA A 1 183 ? 6.952 4.581 -24.811 1.00 97.81 183 ALA A C 1
ATOM 1466 O O . ALA A 1 183 ? 7.567 4.090 -23.856 1.00 97.81 183 ALA A O 1
ATOM 1467 N N . PRO A 1 184 ? 5.946 3.927 -25.425 1.00 96.69 184 PRO A N 1
ATOM 1468 C CA . PRO A 1 184 ? 5.454 2.617 -24.991 1.00 96.69 184 PRO A CA 1
ATOM 1469 C C . PRO A 1 184 ? 6.538 1.541 -24.881 1.00 96.69 184 PRO A C 1
ATOM 1471 O O . PRO A 1 184 ? 6.450 0.669 -24.025 1.00 96.69 184 PRO A O 1
ATOM 1474 N N . GLU A 1 185 ? 7.580 1.615 -25.706 1.00 97.19 185 GLU A N 1
ATOM 1475 C CA . GLU A 1 185 ? 8.668 0.635 -25.752 1.00 97.19 185 GLU A CA 1
ATOM 1476 C C . GLU A 1 185 ? 9.512 0.632 -24.470 1.00 97.19 185 GLU A C 1
ATOM 1478 O O . GLU A 1 185 ? 10.119 -0.385 -24.145 1.00 97.19 185 GLU A O 1
ATOM 1483 N N . ARG A 1 186 ? 9.517 1.743 -23.718 1.00 97.88 186 ARG A N 1
ATOM 1484 C CA . ARG A 1 186 ? 10.195 1.848 -22.415 1.00 97.88 186 ARG A CA 1
ATOM 1485 C C . ARG A 1 186 ? 9.359 1.284 -21.267 1.00 97.88 186 ARG A C 1
ATOM 1487 O O . ARG A 1 186 ? 9.856 1.229 -20.145 1.00 97.88 186 ARG A O 1
ATOM 1494 N N . LEU A 1 187 ? 8.101 0.913 -21.506 1.00 97.62 187 LEU A N 1
ATOM 1495 C CA . LEU A 1 187 ? 7.198 0.402 -20.480 1.00 97.62 187 LEU A CA 1
ATOM 1496 C C . LEU A 1 187 ? 7.072 -1.113 -20.564 1.00 97.62 187 LEU A C 1
ATOM 1498 O O . LEU A 1 187 ? 6.728 -1.689 -21.594 1.00 97.62 187 LEU A O 1
ATOM 1502 N N . ARG A 1 188 ? 7.256 -1.761 -19.419 1.00 96.50 188 ARG A N 1
ATOM 1503 C CA . ARG A 1 188 ? 6.986 -3.179 -19.229 1.00 96.50 188 ARG A CA 1
ATOM 1504 C C . ARG A 1 188 ? 6.006 -3.358 -18.084 1.00 96.50 188 ARG A C 1
ATOM 1506 O O . ARG A 1 188 ? 6.267 -2.936 -16.965 1.00 96.50 188 ARG A O 1
ATOM 1513 N N . ILE A 1 189 ? 4.908 -4.062 -18.338 1.00 93.06 189 ILE A N 1
ATOM 1514 C CA . ILE A 1 189 ? 3.978 -4.483 -17.286 1.00 93.06 189 ILE A CA 1
ATOM 1515 C C . ILE A 1 189 ? 4.382 -5.898 -16.858 1.00 93.06 189 ILE A C 1
ATOM 1517 O O . ILE A 1 189 ? 4.152 -6.850 -17.611 1.00 93.06 189 ILE A O 1
ATOM 1521 N N . PRO A 1 190 ? 5.042 -6.081 -15.700 1.00 86.69 190 PRO A N 1
ATOM 1522 C CA . PRO A 1 190 ? 5.496 -7.401 -15.301 1.00 86.69 190 PRO A CA 1
ATOM 1523 C C . PRO A 1 190 ? 4.304 -8.258 -14.869 1.00 86.69 190 PRO A C 1
ATOM 1525 O O . PRO A 1 190 ? 3.425 -7.832 -14.121 1.00 86.69 190 PRO A O 1
ATOM 1528 N N . THR A 1 191 ? 4.292 -9.511 -15.312 1.00 82.62 191 THR A N 1
ATOM 1529 C CA . THR A 1 191 ? 3.315 -10.494 -14.844 1.00 82.62 191 THR A CA 1
ATOM 1530 C C . THR A 1 191 ? 3.801 -11.114 -13.539 1.00 82.62 191 THR A C 1
ATOM 1532 O O . THR A 1 191 ? 4.921 -11.621 -13.460 1.00 82.62 191 THR A O 1
ATOM 1535 N N . SER A 1 192 ? 2.959 -11.110 -12.506 1.00 79.69 192 SER A N 1
ATOM 1536 C CA . SER A 1 192 ? 3.292 -11.767 -11.244 1.00 79.69 192 SER A CA 1
ATOM 1537 C C . SER A 1 192 ? 3.329 -13.287 -11.407 1.00 79.69 192 SER A C 1
ATOM 1539 O O . SER A 1 192 ? 2.330 -13.916 -11.756 1.00 79.69 192 SER A O 1
ATOM 1541 N N . VAL A 1 193 ? 4.467 -13.900 -11.081 1.00 82.56 193 VAL A N 1
ATOM 1542 C CA . VAL A 1 193 ? 4.575 -15.359 -10.982 1.00 82.56 193 VAL A CA 1
ATOM 1543 C C . VAL A 1 193 ? 3.966 -15.797 -9.656 1.00 82.56 193 VAL A C 1
ATOM 1545 O O . VAL A 1 193 ? 4.465 -15.454 -8.586 1.00 82.56 193 VAL A O 1
ATOM 1548 N N . THR A 1 194 ? 2.886 -16.573 -9.714 1.00 88.62 194 THR A N 1
ATOM 1549 C CA . THR A 1 194 ? 2.234 -17.120 -8.520 1.00 88.62 194 THR A CA 1
ATOM 1550 C C . THR A 1 194 ? 2.337 -18.639 -8.481 1.00 88.62 194 THR A C 1
ATOM 1552 O O . THR A 1 194 ? 2.567 -19.310 -9.482 1.00 88.62 194 THR A O 1
ATOM 1555 N N . ARG A 1 195 ? 2.213 -19.186 -7.273 1.00 91.75 195 ARG A N 1
ATOM 1556 C CA . ARG A 1 195 ? 2.240 -20.618 -6.979 1.00 91.75 195 ARG A CA 1
ATOM 1557 C C . ARG A 1 195 ? 1.000 -20.897 -6.134 1.00 91.75 195 ARG A C 1
ATOM 1559 O O . ARG A 1 195 ? 0.700 -20.071 -5.271 1.00 91.75 195 ARG A O 1
ATOM 1566 N N . PRO A 1 196 ? 0.271 -21.997 -6.359 1.00 94.00 196 PRO A N 1
ATOM 1567 C CA . PRO A 1 196 ? -1.013 -22.199 -5.705 1.00 94.00 196 PRO A CA 1
ATOM 1568 C C . PRO A 1 196 ? -0.863 -22.410 -4.196 1.00 94.00 196 PRO A C 1
ATOM 1570 O O . PRO A 1 196 ? 0.148 -22.934 -3.715 1.00 94.00 196 PRO A O 1
ATOM 1573 N N . ILE A 1 197 ? -1.903 -22.035 -3.449 1.00 96.38 197 ILE A N 1
ATOM 1574 C CA . ILE A 1 197 ? -2.018 -22.338 -2.018 1.00 96.38 197 ILE A CA 1
ATOM 1575 C C . ILE A 1 197 ? -1.892 -23.857 -1.813 1.00 96.38 197 ILE A C 1
ATOM 1577 O O . ILE A 1 197 ? -2.322 -24.646 -2.650 1.00 96.38 197 ILE A O 1
ATOM 1581 N N . ASN A 1 198 ? -1.278 -24.256 -0.701 1.00 96.38 198 ASN A N 1
ATOM 1582 C CA . ASN A 1 198 ? -0.888 -25.619 -0.329 1.00 96.38 198 ASN A CA 1
ATOM 1583 C C . ASN A 1 198 ? 0.279 -26.232 -1.117 1.00 96.38 198 ASN A C 1
ATOM 1585 O O . ASN A 1 198 ? 0.705 -27.336 -0.774 1.00 96.38 198 ASN A O 1
ATOM 1589 N N . SER A 1 199 ? 0.863 -25.533 -2.097 1.00 96.75 199 SER A N 1
ATOM 1590 C CA . SER A 1 199 ? 2.104 -25.998 -2.734 1.00 96.75 199 SER A CA 1
ATOM 1591 C C . SER A 1 199 ? 3.210 -26.181 -1.700 1.00 96.75 199 SER A C 1
ATOM 1593 O O . SER A 1 199 ? 3.470 -25.284 -0.892 1.00 96.75 199 SER A O 1
ATOM 1595 N N . ARG A 1 200 ? 3.882 -27.332 -1.754 1.00 97.62 200 ARG A N 1
ATOM 1596 C CA . ARG A 1 200 ? 5.075 -27.626 -0.957 1.00 97.62 200 ARG A CA 1
ATOM 1597 C C . ARG A 1 200 ? 6.296 -26.999 -1.622 1.00 97.62 200 ARG A C 1
ATOM 1599 O O . ARG A 1 200 ? 6.500 -27.176 -2.819 1.00 97.62 200 ARG A O 1
ATOM 1606 N N . VAL A 1 201 ? 7.092 -26.272 -0.849 1.00 97.38 201 VAL A N 1
ATOM 1607 C CA . VAL A 1 201 ? 8.216 -25.470 -1.355 1.00 97.38 201 VAL A CA 1
ATOM 1608 C C . VAL A 1 201 ? 9.382 -25.492 -0.372 1.00 97.38 201 VAL A C 1
ATOM 1610 O O . VAL A 1 201 ? 9.211 -25.803 0.811 1.00 97.38 201 VAL A O 1
ATOM 1613 N N . GLN A 1 202 ? 10.571 -25.133 -0.852 1.00 97.75 202 GLN A N 1
ATOM 1614 C CA . GLN A 1 202 ? 11.613 -24.589 0.010 1.00 97.75 202 GLN A CA 1
ATOM 1615 C C . GLN A 1 202 ? 11.566 -23.060 -0.040 1.00 97.75 202 GLN A C 1
ATOM 1617 O O . GLN A 1 202 ? 11.372 -22.478 -1.107 1.00 97.75 202 GLN A O 1
ATOM 1622 N N . ILE A 1 203 ? 11.757 -22.434 1.114 1.00 97.19 203 ILE A N 1
ATOM 1623 C CA . ILE A 1 203 ? 11.648 -20.999 1.352 1.00 97.19 203 ILE A CA 1
ATOM 1624 C C . ILE A 1 203 ? 13.027 -20.490 1.768 1.00 97.19 203 ILE A C 1
ATOM 1626 O O . ILE A 1 203 ? 13.605 -20.993 2.732 1.00 97.19 203 ILE A O 1
ATOM 1630 N N . LEU A 1 204 ? 13.557 -19.512 1.038 1.00 96.31 204 LEU A N 1
ATOM 1631 C CA . LEU A 1 204 ? 14.830 -18.874 1.357 1.00 96.31 204 LEU A CA 1
ATOM 1632 C C . LEU A 1 204 ? 14.654 -17.950 2.562 1.00 96.31 204 LEU A C 1
ATOM 1634 O O . LEU A 1 204 ? 13.883 -16.997 2.480 1.00 96.31 204 LEU A O 1
ATOM 1638 N N . TRP A 1 205 ? 15.397 -18.165 3.641 1.00 93.56 205 TRP A N 1
ATOM 1639 C CA . TRP A 1 205 ? 15.433 -17.298 4.817 1.00 93.56 205 TRP A CA 1
ATOM 1640 C C . TRP A 1 205 ? 16.867 -17.171 5.335 1.00 93.56 205 TRP A C 1
ATOM 1642 O O . TRP A 1 205 ? 17.534 -18.171 5.581 1.00 93.56 205 TRP A O 1
ATOM 1652 N N . LYS A 1 206 ? 17.364 -15.931 5.457 1.00 90.69 206 LYS A N 1
ATOM 1653 C CA . LYS A 1 206 ? 18.747 -15.608 5.874 1.00 90.69 206 LYS A CA 1
ATOM 1654 C C . LYS A 1 206 ? 19.843 -16.453 5.188 1.00 90.69 206 LYS A C 1
ATOM 1656 O O . LYS A 1 206 ? 20.821 -16.831 5.818 1.00 90.69 206 LYS A O 1
ATOM 1661 N N . GLY A 1 207 ? 19.681 -16.721 3.891 1.00 94.06 207 GLY A N 1
ATOM 1662 C CA . GLY A 1 207 ? 20.648 -17.477 3.081 1.00 94.06 207 GLY A CA 1
ATOM 1663 C C . GLY A 1 207 ? 20.417 -18.990 3.041 1.00 94.06 207 GLY A C 1
ATOM 1664 O O . GLY A 1 207 ? 20.966 -19.653 2.167 1.00 94.06 207 GLY A O 1
ATOM 1665 N N . GLU A 1 208 ? 19.548 -19.522 3.900 1.00 95.81 208 GLU A N 1
ATOM 1666 C CA . GLU A 1 208 ? 19.263 -20.953 4.008 1.00 95.81 208 GLU A CA 1
ATOM 1667 C C . GLU A 1 208 ? 17.865 -21.306 3.486 1.00 95.81 208 GLU A C 1
ATOM 1669 O O . GLU A 1 208 ? 16.958 -20.475 3.457 1.00 95.81 208 GLU A O 1
ATOM 1674 N N . TRP A 1 209 ? 17.680 -22.554 3.051 1.00 97.50 209 TRP A N 1
ATOM 1675 C CA . TRP A 1 209 ? 16.425 -23.024 2.455 1.00 97.50 209 TRP A CA 1
ATOM 1676 C C . TRP A 1 209 ? 15.661 -23.946 3.402 1.00 97.50 209 TRP A C 1
ATOM 1678 O O . TRP A 1 209 ? 16.049 -25.095 3.614 1.00 97.50 209 TRP A O 1
ATOM 1688 N N . TYR A 1 210 ? 14.516 -23.483 3.892 1.00 97.12 210 TYR A N 1
ATOM 1689 C CA . TYR A 1 210 ? 13.671 -24.221 4.830 1.00 97.12 210 TYR A CA 1
ATOM 1690 C C . TYR A 1 210 ? 12.450 -24.810 4.136 1.00 97.12 210 TYR A C 1
ATOM 1692 O O . TYR A 1 210 ? 11.899 -24.216 3.215 1.00 97.12 210 TYR A O 1
ATOM 1700 N N . ARG A 1 211 ? 12.000 -25.987 4.571 1.00 97.88 211 ARG A N 1
ATOM 1701 C CA . ARG A 1 211 ? 10.786 -26.608 4.027 1.00 97.88 211 ARG A CA 1
ATOM 1702 C C . ARG A 1 211 ? 9.535 -25.930 4.574 1.00 97.88 211 ARG A C 1
ATOM 1704 O O . ARG A 1 211 ? 9.470 -25.553 5.744 1.00 97.88 211 ARG A O 1
ATOM 1711 N N . GLY A 1 212 ? 8.523 -25.830 3.726 1.00 97.31 212 GLY A N 1
ATOM 1712 C CA . GLY A 1 212 ? 7.228 -25.318 4.126 1.00 97.31 212 GLY A CA 1
ATOM 1713 C C . GLY A 1 212 ? 6.180 -25.453 3.037 1.00 97.31 212 GLY A C 1
ATOM 1714 O O . GLY A 1 212 ? 6.286 -26.257 2.103 1.00 97.31 212 GLY A O 1
ATOM 1715 N N . ARG A 1 213 ? 5.139 -24.641 3.174 1.00 97.31 213 ARG A N 1
ATOM 1716 C CA . ARG A 1 213 ? 4.018 -24.576 2.245 1.00 97.31 213 ARG A CA 1
ATOM 1717 C C . ARG A 1 213 ? 3.510 -23.156 2.075 1.00 97.31 213 ARG A C 1
ATOM 1719 O O . ARG A 1 213 ? 3.607 -22.337 2.986 1.00 97.31 213 ARG A O 1
ATOM 1726 N N . ILE A 1 214 ? 2.900 -22.899 0.929 1.00 97.62 214 ILE A N 1
ATOM 1727 C CA . ILE A 1 214 ? 2.162 -21.659 0.686 1.00 97.62 214 ILE A CA 1
ATOM 1728 C C . ILE A 1 214 ? 0.800 -21.760 1.374 1.00 97.62 214 ILE A C 1
ATOM 1730 O O . ILE A 1 214 ? 0.078 -22.734 1.176 1.00 97.62 214 ILE A O 1
ATOM 1734 N N . VAL A 1 215 ? 0.438 -20.761 2.172 1.00 97.31 215 VAL A N 1
ATOM 1735 C CA . VAL A 1 215 ? -0.855 -20.674 2.875 1.00 97.31 215 VAL A CA 1
ATOM 1736 C C . VAL A 1 215 ? -1.698 -19.475 2.430 1.00 97.31 215 VAL A C 1
ATOM 1738 O O . VAL A 1 215 ? -2.867 -19.389 2.788 1.00 97.31 215 VAL A O 1
ATOM 1741 N N . GLY A 1 216 ? -1.144 -18.581 1.611 1.00 95.44 216 GLY A N 1
ATOM 1742 C CA . GLY A 1 216 ? -1.870 -17.471 0.998 1.00 95.44 216 GLY A CA 1
ATOM 1743 C C . GLY A 1 216 ? -1.121 -16.906 -0.205 1.00 95.44 216 GLY A C 1
ATOM 1744 O O . GLY A 1 216 ? 0.096 -17.035 -0.293 1.00 95.44 216 GLY A O 1
ATOM 1745 N N . VAL A 1 217 ? -1.848 -16.289 -1.135 1.00 94.44 217 VAL A N 1
ATOM 1746 C CA . VAL A 1 217 ? -1.286 -15.612 -2.312 1.00 94.44 217 VAL A CA 1
ATOM 1747 C C . VAL A 1 217 ? -2.030 -14.302 -2.505 1.00 94.44 217 VAL A C 1
ATOM 1749 O O . VAL A 1 217 ? -3.260 -14.293 -2.478 1.00 94.44 217 VAL A O 1
ATOM 1752 N N . LYS A 1 218 ? -1.300 -13.199 -2.672 1.00 91.81 218 LYS A N 1
ATOM 1753 C CA . LYS A 1 218 ? -1.889 -11.868 -2.831 1.00 91.81 218 LYS A CA 1
ATOM 1754 C C . LYS A 1 218 ? -0.897 -10.930 -3.526 1.00 91.81 218 LYS A C 1
ATOM 1756 O O . LYS A 1 218 ? 0.234 -10.815 -3.073 1.00 91.81 218 LYS A O 1
ATOM 1761 N N . HIS A 1 219 ? -1.317 -10.292 -4.624 1.00 89.00 219 HIS A N 1
ATOM 1762 C CA . HIS A 1 219 ? -0.497 -9.376 -5.445 1.00 89.00 219 HIS A CA 1
ATOM 1763 C C . HIS A 1 219 ? 0.919 -9.905 -5.753 1.00 89.00 219 HIS A C 1
ATOM 1765 O O . HIS A 1 219 ? 1.917 -9.226 -5.545 1.00 89.00 219 HIS A O 1
ATOM 1771 N N . GLY A 1 220 ? 1.023 -11.166 -6.186 1.00 89.56 220 GLY A N 1
ATOM 1772 C CA . GLY A 1 220 ? 2.312 -11.787 -6.522 1.00 89.56 220 GLY A CA 1
ATOM 1773 C C . GLY A 1 220 ? 3.185 -12.206 -5.333 1.00 89.56 220 GLY A C 1
ATOM 1774 O O . GLY A 1 220 ? 4.208 -12.853 -5.550 1.00 89.56 220 GLY A O 1
ATOM 1775 N N . LEU A 1 221 ? 2.776 -11.895 -4.099 1.00 94.00 221 LEU A N 1
ATOM 1776 C CA . LEU A 1 221 ? 3.415 -12.362 -2.872 1.00 94.00 221 LEU A CA 1
ATOM 1777 C C . LEU A 1 221 ? 2.727 -13.617 -2.329 1.00 94.00 221 LEU A C 1
ATOM 1779 O O . LEU A 1 221 ? 1.527 -13.839 -2.530 1.00 94.00 221 LEU A O 1
ATOM 1783 N N . HIS A 1 222 ? 3.485 -14.415 -1.585 1.00 96.19 222 HIS A N 1
ATOM 1784 C CA . HIS A 1 222 ? 3.058 -15.681 -1.002 1.00 96.19 222 HIS A CA 1
ATOM 1785 C C . HIS A 1 222 ? 3.227 -15.631 0.508 1.00 96.19 222 HIS A C 1
ATOM 1787 O O . HIS A 1 222 ? 4.339 -15.457 1.000 1.00 96.19 222 HIS A O 1
ATOM 1793 N N . LEU A 1 223 ? 2.140 -15.832 1.246 1.00 96.31 223 LEU A N 1
ATOM 1794 C CA . LEU A 1 223 ? 2.223 -16.099 2.673 1.00 96.31 223 LEU A CA 1
ATOM 1795 C C . LEU A 1 223 ? 2.686 -17.540 2.839 1.00 96.31 223 LEU A C 1
ATOM 1797 O O . LEU A 1 223 ? 2.009 -18.467 2.382 1.00 96.31 223 LEU A O 1
ATOM 1801 N N . VAL A 1 224 ? 3.831 -17.736 3.478 1.00 96.75 224 VAL A N 1
ATOM 1802 C CA . VAL A 1 224 ? 4.416 -19.061 3.686 1.00 96.75 224 VAL A CA 1
ATOM 1803 C C . VAL A 1 224 ? 4.281 -19.509 5.131 1.00 96.75 224 VAL A C 1
ATOM 1805 O O . VAL 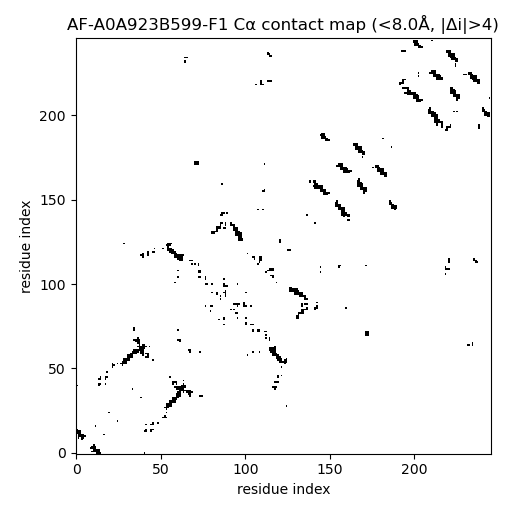A 1 224 ? 4.310 -18.692 6.044 1.00 96.75 224 VAL A O 1
ATOM 1808 N N . LYS A 1 225 ? 4.151 -20.822 5.330 1.00 97.25 225 LYS A N 1
ATOM 1809 C CA . LYS A 1 225 ? 4.283 -21.485 6.627 1.00 97.25 225 LYS A CA 1
ATOM 1810 C C . LYS A 1 225 ? 5.434 -22.480 6.561 1.00 97.25 225 LYS A C 1
ATOM 1812 O O . LYS A 1 225 ? 5.411 -23.382 5.722 1.00 97.25 225 LYS A O 1
ATOM 1817 N N . TYR A 1 226 ? 6.388 -22.351 7.472 1.00 97.00 226 TYR A N 1
ATOM 1818 C CA . TYR A 1 226 ? 7.472 -23.313 7.657 1.00 97.00 226 TYR A CA 1
ATOM 1819 C C . TYR A 1 226 ? 6.957 -24.577 8.372 1.00 97.00 226 TYR A C 1
ATOM 1821 O O . TYR A 1 226 ? 6.086 -24.485 9.237 1.00 97.00 226 TYR A O 1
ATOM 1829 N N . ASP A 1 227 ? 7.446 -25.763 7.997 1.00 95.88 227 ASP A N 1
ATOM 1830 C CA . ASP A 1 227 ? 6.880 -27.039 8.478 1.00 95.88 227 ASP A CA 1
ATOM 1831 C C . ASP A 1 227 ? 6.990 -27.217 10.007 1.00 95.88 227 ASP A C 1
ATOM 1833 O O . ASP A 1 227 ? 6.011 -27.622 10.637 1.00 95.88 227 ASP A O 1
ATOM 1837 N N . ASP A 1 228 ? 8.127 -26.834 10.592 1.00 94.38 228 ASP A N 1
ATOM 1838 C CA . ASP A 1 228 ? 8.460 -27.061 12.010 1.00 94.38 228 ASP A CA 1
ATOM 1839 C C . ASP A 1 228 ? 8.298 -25.814 12.897 1.00 94.38 228 ASP A C 1
ATOM 1841 O O . ASP A 1 228 ? 8.735 -25.801 14.047 1.00 94.38 228 ASP A O 1
ATOM 1845 N N . TRP A 1 229 ? 7.679 -24.751 12.372 1.00 94.56 229 TRP A N 1
ATOM 1846 C CA . TRP A 1 229 ? 7.535 -23.477 13.079 1.00 94.56 229 TRP A CA 1
ATOM 1847 C C . TRP A 1 229 ? 6.069 -23.058 13.215 1.00 94.56 229 TRP A C 1
ATOM 1849 O O . TRP A 1 229 ? 5.202 -23.410 12.402 1.00 94.56 229 TRP A O 1
ATOM 1859 N N . GLY A 1 230 ? 5.789 -22.310 14.283 1.00 92.94 230 GLY A N 1
ATOM 1860 C CA . GLY A 1 230 ? 4.469 -21.759 14.559 1.00 92.94 230 GLY A CA 1
ATOM 1861 C C . GLY A 1 230 ? 4.056 -20.662 13.566 1.00 92.94 230 GLY A C 1
ATOM 1862 O O . GLY A 1 230 ? 4.887 -20.142 12.816 1.00 92.94 230 GLY A O 1
ATOM 1863 N N . PRO A 1 231 ? 2.757 -20.308 13.521 1.00 90.75 231 PRO A N 1
ATOM 1864 C CA . PRO A 1 231 ? 2.224 -19.315 12.588 1.00 90.75 231 PRO A CA 1
ATOM 1865 C C . PRO A 1 231 ? 2.802 -17.904 12.775 1.00 90.75 231 PRO A C 1
ATOM 1867 O O . PRO A 1 231 ? 2.715 -17.095 11.856 1.00 90.75 231 PRO A O 1
ATOM 1870 N N . GLU A 1 232 ? 3.402 -17.603 13.927 1.00 87.31 232 GLU A N 1
ATOM 1871 C CA . GLU A 1 232 ? 4.117 -16.352 14.189 1.00 87.31 232 GLU A CA 1
ATOM 1872 C C . GLU A 1 232 ? 5.333 -16.144 13.271 1.00 87.31 232 GLU A C 1
ATOM 1874 O O . GLU A 1 232 ? 5.740 -15.004 13.052 1.00 87.31 232 GLU A O 1
ATOM 1879 N N . TRP A 1 233 ? 5.861 -17.224 12.684 1.00 90.94 233 TRP A N 1
ATOM 1880 C CA . TRP A 1 233 ? 6.950 -17.198 11.701 1.00 90.94 233 TRP A CA 1
ATOM 1881 C C . TRP A 1 233 ? 6.467 -17.114 10.254 1.00 90.94 233 TRP A C 1
ATOM 1883 O O . TRP A 1 233 ? 7.289 -17.062 9.340 1.00 90.94 233 TRP A O 1
ATOM 1893 N N . ASN A 1 234 ? 5.154 -17.130 10.015 1.00 94.31 234 ASN A N 1
ATOM 1894 C CA . ASN A 1 234 ? 4.637 -16.997 8.660 1.00 94.31 234 ASN A CA 1
ATOM 1895 C C . ASN A 1 234 ? 4.988 -15.619 8.109 1.00 94.31 234 ASN A C 1
ATOM 1897 O O . ASN A 1 234 ? 4.741 -14.623 8.769 1.00 94.31 234 ASN A O 1
ATOM 1901 N N . GLU A 1 235 ? 5.464 -15.520 6.879 1.00 93.38 235 GLU A N 1
ATOM 1902 C CA . GLU A 1 235 ? 5.804 -14.229 6.273 1.00 93.38 235 GLU A CA 1
ATOM 1903 C C . GLU A 1 235 ? 5.335 -14.165 4.823 1.00 93.38 235 GLU A C 1
ATOM 1905 O O . GLU A 1 235 ? 5.121 -15.194 4.178 1.00 93.38 235 GLU A O 1
ATOM 1910 N N . TRP A 1 236 ? 5.151 -12.948 4.318 1.00 95.12 236 TRP A N 1
ATOM 1911 C CA . TRP A 1 236 ? 4.904 -12.716 2.901 1.00 95.12 236 TRP A CA 1
ATOM 1912 C C . TRP A 1 236 ? 6.240 -12.643 2.168 1.00 95.12 236 TRP A C 1
ATOM 1914 O O . TRP A 1 236 ? 7.092 -11.824 2.504 1.00 95.12 236 TRP A O 1
ATOM 1924 N N . VAL A 1 237 ? 6.424 -13.495 1.163 1.00 94.06 237 VAL A N 1
ATOM 1925 C CA . VAL A 1 237 ? 7.655 -13.566 0.367 1.00 94.06 237 VAL A CA 1
ATOM 1926 C C . VAL A 1 237 ? 7.348 -13.498 -1.118 1.00 94.06 237 VAL A C 1
ATOM 1928 O O . VAL A 1 237 ? 6.232 -13.776 -1.551 1.00 94.06 237 VAL A O 1
ATOM 1931 N N . THR A 1 238 ? 8.349 -13.149 -1.914 1.00 93.50 238 THR A N 1
ATOM 1932 C CA . THR A 1 238 ? 8.246 -13.166 -3.372 1.00 93.50 238 THR A CA 1
ATOM 1933 C C . THR A 1 238 ? 8.511 -14.560 -3.930 1.00 93.50 238 THR A C 1
ATOM 1935 O O . THR A 1 238 ? 9.130 -15.405 -3.276 1.00 93.50 238 THR A O 1
ATOM 1938 N N . ALA A 1 239 ? 8.121 -14.784 -5.187 1.00 92.56 239 ALA A N 1
ATOM 1939 C CA . ALA A 1 239 ? 8.406 -16.029 -5.893 1.00 92.56 239 ALA A CA 1
ATOM 1940 C C . ALA A 1 239 ? 9.910 -16.359 -5.971 1.00 92.56 239 ALA A C 1
ATOM 1942 O O . ALA A 1 239 ? 10.255 -17.538 -5.991 1.00 92.56 239 ALA A O 1
ATOM 1943 N N . GLU A 1 240 ? 10.813 -15.367 -5.967 1.00 92.56 240 GLU A N 1
ATOM 1944 C CA . GLU A 1 240 ? 12.262 -15.633 -6.005 1.00 92.56 240 GLU A CA 1
ATOM 1945 C C . GLU A 1 240 ? 12.796 -16.255 -4.708 1.00 92.56 240 GLU A C 1
ATOM 1947 O O . GLU A 1 240 ? 13.836 -16.914 -4.720 1.00 92.56 240 GLU A O 1
ATOM 1952 N N . ARG A 1 241 ? 12.077 -16.100 -3.588 1.00 95.00 241 ARG A N 1
ATOM 1953 C CA . ARG A 1 241 ? 12.392 -16.784 -2.325 1.00 95.00 241 ARG A CA 1
ATOM 1954 C C . ARG A 1 241 ? 11.820 -18.201 -2.262 1.00 95.00 241 ARG A C 1
ATOM 1956 O O . ARG A 1 241 ? 11.935 -18.838 -1.218 1.00 95.00 241 ARG A O 1
ATOM 1963 N N . LEU A 1 242 ? 11.216 -18.703 -3.339 1.00 96.19 242 LEU A N 1
ATOM 1964 C CA . LEU A 1 242 ? 10.577 -20.013 -3.393 1.00 96.19 242 LEU A CA 1
ATOM 1965 C C . LEU A 1 242 ? 11.226 -20.901 -4.450 1.00 96.19 242 LEU A C 1
ATOM 1967 O O . LEU A 1 242 ? 11.435 -20.494 -5.591 1.00 96.19 242 LEU A O 1
ATOM 1971 N N . ARG A 1 243 ? 11.451 -22.166 -4.103 1.00 95.75 243 ARG A N 1
ATOM 1972 C CA . ARG A 1 243 ? 11.813 -23.206 -5.073 1.00 95.75 243 ARG A CA 1
ATOM 1973 C C . ARG A 1 243 ? 11.091 -24.511 -4.778 1.00 95.75 243 ARG A C 1
ATOM 1975 O O . ARG A 1 243 ? 10.606 -24.721 -3.666 1.00 95.75 243 ARG A O 1
ATOM 1982 N N . ASP A 1 244 ? 11.031 -25.379 -5.778 1.00 93.44 244 ASP A N 1
ATOM 1983 C CA . ASP A 1 244 ? 10.433 -26.702 -5.629 1.00 93.44 244 ASP A CA 1
ATOM 1984 C C . ASP A 1 244 ? 11.221 -27.551 -4.626 1.00 93.44 244 ASP A C 1
ATOM 1986 O O . ASP A 1 244 ? 12.426 -27.358 -4.423 1.00 93.44 244 ASP A O 1
ATOM 1990 N N . LEU A 1 245 ? 10.527 -28.483 -3.971 1.00 87.00 245 LEU A N 1
ATOM 1991 C CA . LEU A 1 245 ? 11.197 -29.497 -3.166 1.00 87.00 245 LEU A CA 1
ATOM 1992 C C . LEU A 1 245 ? 12.067 -30.355 -4.091 1.00 87.00 245 LEU A C 1
ATOM 1994 O O . LEU A 1 245 ? 11.572 -30.893 -5.079 1.00 87.00 245 LEU A O 1
ATOM 1998 N N . ARG A 1 246 ? 13.353 -30.461 -3.757 1.00 67.56 246 ARG A N 1
ATOM 1999 C CA . ARG A 1 246 ? 14.226 -31.504 -4.298 1.00 67.56 246 ARG A CA 1
ATOM 2000 C C . ARG A 1 246 ? 14.006 -32.813 -3.556 1.00 67.56 246 ARG A C 1
ATOM 2002 O O . ARG A 1 246 ? 13.758 -32.743 -2.325 1.00 67.56 246 ARG A O 1
#

Nearest PDB structures (foldseek):
  6bpi-assembly1_A  TM=4.064E-01  e=1.710E-03  Homo sapiens
  5ke3-assembly1_A  TM=3.686E-01  e=1.710E-03  Homo sapiens
  6bhg-assembly1_A  TM=3.631E-01  e=4.432E-03  Homo sapiens
  6bhh-assembly1_A  TM=3.583E-01  e=5.299E-03  Homo sapiens
  6bhe-assembly1_A  TM=3.746E-01  e=1.020E-02  Homo sapiens